Protein AF-A0AAU4JD90-F1 (afdb_monomer_lite)

pLDDT: mean 70.23, std 17.67, range [30.55, 96.06]

Sequence (210 aa):
MAIRRRVDVSGLPTPDPDKGVPVPEIAKKLTIKEGKNAGKSPSVASLYRAYAEAEQAAAVDDDLPLRPKPVRIRRPGDPLTPRRSSCATASRPSRTRTPEAPVDDLQAVRAQEREKVFSELIATAERLDMLRRLEGGGVDAHATAAMHALSFAATILWPTIPSAPPPGFRHDSERLLQLAAHWREAALELGECAPARPALRIVTDTTPPS

Radius of gyration: 31.53 Å; chains: 1; bounding box: 94×43×78 Å

Structure (mmCIF, N/CA/C/O backbone):
data_AF-A0AAU4JD90-F1
#
_entry.id   AF-A0AAU4JD90-F1
#
loop_
_atom_site.group_PDB
_atom_site.id
_atom_site.type_symbol
_atom_site.label_atom_id
_atom_site.label_alt_id
_atom_site.label_comp_id
_atom_site.label_asym_id
_atom_site.label_entity_id
_atom_site.label_seq_id
_atom_site.pdbx_PDB_ins_code
_atom_site.Cartn_x
_atom_site.Cartn_y
_atom_site.Cartn_z
_atom_site.occupancy
_atom_site.B_iso_or_equiv
_atom_site.auth_seq_id
_atom_site.auth_comp_id
_atom_site.auth_asym_id
_atom_site.auth_atom_id
_atom_site.pdbx_PDB_model_num
ATOM 1 N N . MET A 1 1 ? 38.196 6.609 34.778 1.00 32.50 1 MET A N 1
ATOM 2 C CA . MET A 1 1 ? 37.033 7.065 35.573 1.00 32.50 1 MET A CA 1
ATOM 3 C C . MET A 1 1 ? 36.016 7.708 34.640 1.00 32.50 1 MET A C 1
ATOM 5 O O . MET A 1 1 ? 36.289 8.777 34.114 1.00 32.50 1 MET A O 1
ATOM 9 N N . ALA A 1 2 ? 34.893 7.041 34.365 1.00 35.44 2 ALA A N 1
ATOM 10 C CA . ALA A 1 2 ? 33.825 7.583 33.522 1.00 35.44 2 ALA A CA 1
ATOM 11 C C . ALA A 1 2 ? 32.782 8.279 34.412 1.00 35.44 2 ALA A C 1
ATOM 13 O O . ALA A 1 2 ? 32.079 7.620 35.173 1.00 35.44 2 ALA A O 1
ATOM 14 N N . ILE A 1 3 ? 32.712 9.611 34.348 1.00 35.50 3 ILE A N 1
ATOM 15 C CA . ILE A 1 3 ? 31.758 10.418 35.121 1.00 35.50 3 ILE A CA 1
ATOM 16 C C . ILE A 1 3 ? 30.407 10.363 34.398 1.00 35.50 3 ILE A C 1
ATOM 18 O O . ILE A 1 3 ? 30.167 11.120 33.455 1.00 35.50 3 ILE A O 1
ATOM 22 N N . ARG A 1 4 ? 29.532 9.437 34.808 1.00 41.16 4 ARG A N 1
ATOM 23 C CA . ARG A 1 4 ? 28.129 9.415 34.369 1.00 41.16 4 ARG A CA 1
ATOM 24 C C . ARG A 1 4 ? 27.411 10.613 34.994 1.00 41.16 4 ARG A C 1
ATOM 26 O O . ARG A 1 4 ? 27.262 10.683 36.208 1.00 41.16 4 ARG A O 1
ATOM 33 N N . ARG A 1 5 ? 26.990 11.571 34.165 1.00 48.75 5 ARG A N 1
ATOM 34 C CA . ARG A 1 5 ? 26.173 12.715 34.595 1.00 48.75 5 ARG A CA 1
ATOM 35 C C . ARG A 1 5 ? 24.747 12.223 34.829 1.00 48.75 5 ARG A C 1
ATOM 37 O O . ARG A 1 5 ? 24.082 11.831 33.877 1.00 48.75 5 ARG A O 1
ATOM 44 N N . ARG A 1 6 ? 24.291 12.222 36.080 1.00 45.53 6 ARG A N 1
ATOM 45 C CA . ARG A 1 6 ? 22.917 11.853 36.440 1.00 45.53 6 ARG A CA 1
ATOM 46 C C . ARG A 1 6 ? 22.054 13.117 36.404 1.00 45.53 6 ARG A C 1
ATOM 48 O O . ARG A 1 6 ? 22.245 14.013 37.221 1.00 45.53 6 ARG A O 1
ATOM 55 N N . VAL A 1 7 ? 21.162 13.221 35.421 1.00 52.38 7 VAL A N 1
ATOM 56 C CA . VAL A 1 7 ? 20.102 14.241 35.404 1.00 52.38 7 VAL A CA 1
ATOM 57 C C . VAL A 1 7 ? 18.910 13.645 36.142 1.00 52.38 7 VAL A C 1
ATOM 59 O O . VAL A 1 7 ? 18.481 12.540 35.830 1.00 52.38 7 VAL A O 1
ATOM 62 N N . ASP A 1 8 ? 18.433 14.350 37.159 1.00 46.69 8 ASP A N 1
ATOM 63 C CA . ASP A 1 8 ? 17.296 13.936 37.972 1.00 46.69 8 ASP A CA 1
ATOM 64 C C . ASP A 1 8 ? 15.997 14.435 37.319 1.00 46.69 8 ASP A C 1
ATOM 66 O O . ASP A 1 8 ? 15.851 15.635 37.083 1.00 46.69 8 ASP A O 1
ATOM 70 N N . VAL A 1 9 ? 15.096 13.511 36.980 1.00 54.34 9 VAL A N 1
ATOM 71 C CA . VAL A 1 9 ? 13.825 13.757 36.259 1.00 54.34 9 VAL A CA 1
ATOM 72 C C . VAL A 1 9 ? 12.619 13.607 37.212 1.00 54.34 9 VAL A C 1
ATOM 74 O O . VAL A 1 9 ? 11.460 13.648 36.803 1.00 54.34 9 VAL A O 1
ATOM 77 N N . SER A 1 10 ? 12.880 13.456 38.514 1.00 42.81 10 SER A N 1
ATOM 78 C CA . SER A 1 10 ? 11.888 13.174 39.557 1.00 42.81 10 SER A CA 1
ATOM 79 C C . SER A 1 10 ? 11.063 14.422 39.906 1.00 42.81 10 SER A C 1
ATOM 81 O O . SER A 1 10 ? 11.350 15.116 40.879 1.00 42.81 10 SER A O 1
ATOM 83 N N . GLY A 1 11 ? 10.060 14.752 39.091 1.00 47.69 11 GLY A N 1
ATOM 84 C CA . GLY A 1 11 ? 9.127 15.846 39.394 1.00 47.69 11 GLY A CA 1
ATOM 85 C C . GLY A 1 11 ? 8.338 16.423 38.220 1.00 47.69 11 GLY A C 1
ATOM 86 O O . GLY A 1 11 ? 7.773 17.507 38.361 1.00 47.69 11 GLY A O 1
ATOM 87 N N . LEU A 1 12 ? 8.305 15.762 37.057 1.00 46.44 12 LEU A N 1
ATOM 88 C CA . LEU A 1 12 ? 7.484 16.236 35.943 1.00 46.44 12 LEU A CA 1
ATOM 89 C C . LEU A 1 12 ? 5.992 15.929 36.176 1.00 46.44 12 LEU A C 1
ATOM 91 O O . LEU A 1 12 ? 5.662 14.790 36.508 1.00 46.44 12 LEU A O 1
ATOM 95 N N . PRO A 1 13 ? 5.082 16.899 35.957 1.00 45.09 13 PRO A N 1
ATOM 96 C CA . PRO A 1 13 ? 3.663 16.599 35.814 1.00 45.09 13 PRO A CA 1
ATOM 97 C C . PRO A 1 13 ? 3.471 15.653 34.623 1.00 45.09 13 PRO A C 1
ATOM 99 O O . PRO A 1 13 ? 4.099 15.836 33.577 1.00 45.09 13 PRO A O 1
ATOM 102 N N . THR A 1 14 ? 2.631 14.631 34.793 1.00 46.56 14 THR A N 1
ATOM 103 C CA . THR A 1 14 ? 2.275 13.679 33.734 1.00 46.56 14 THR A CA 1
ATOM 104 C C . THR A 1 14 ? 1.732 14.440 32.519 1.00 46.56 14 THR A C 1
ATOM 106 O O . THR A 1 14 ? 0.768 15.192 32.678 1.00 46.56 14 THR A O 1
ATOM 109 N N . PRO A 1 15 ? 2.348 14.308 31.331 1.00 49.59 15 PRO A N 1
ATOM 110 C CA . PRO A 1 15 ? 1.922 15.043 30.149 1.00 49.59 15 PRO A CA 1
ATOM 111 C C . PRO A 1 15 ? 0.631 14.453 29.568 1.00 49.59 15 PRO A C 1
ATOM 113 O O . PRO A 1 15 ? 0.521 13.239 29.404 1.00 49.5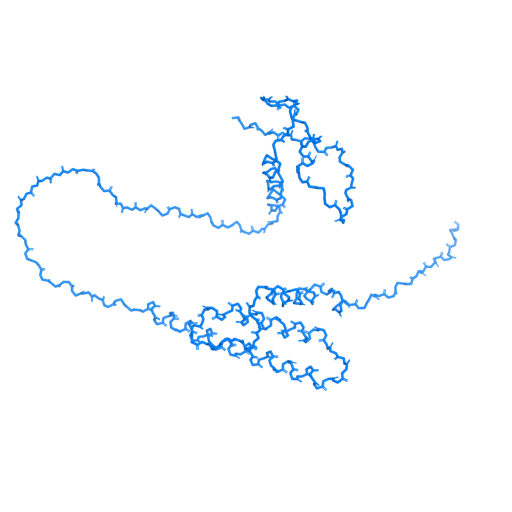9 15 PRO A O 1
ATOM 116 N N . ASP A 1 16 ? -0.312 15.329 29.216 1.00 49.03 16 ASP A N 1
ATOM 117 C CA . ASP A 1 16 ? -1.390 15.007 28.279 1.00 49.03 16 ASP A CA 1
ATOM 118 C C . ASP A 1 16 ? -0.761 14.593 26.933 1.00 49.03 16 ASP A C 1
ATOM 120 O O . ASP A 1 16 ? 0.053 15.355 26.392 1.00 49.03 16 ASP A O 1
ATOM 124 N N . PRO A 1 17 ? -1.119 13.431 26.360 1.00 55.12 17 PRO A N 1
ATOM 125 C CA . PRO A 1 17 ? -0.519 12.926 25.121 1.00 55.12 17 PRO A CA 1
ATOM 126 C C . PRO A 1 17 ? -0.759 13.839 23.904 1.00 55.12 17 PRO A C 1
ATOM 128 O O . PRO A 1 17 ? 0.007 13.784 22.945 1.00 55.12 17 PRO A O 1
ATOM 131 N N . ASP A 1 18 ? -1.750 14.734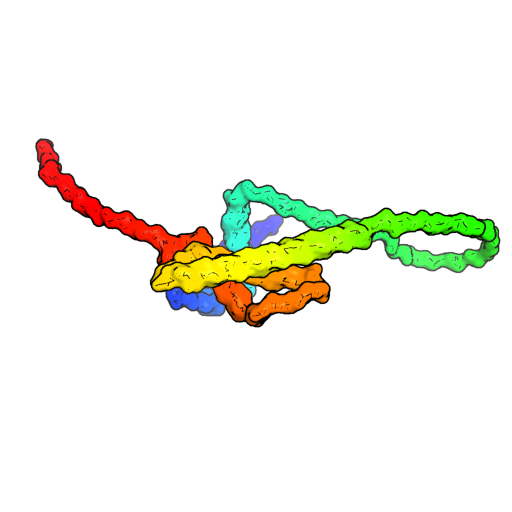 23.970 1.00 50.38 18 ASP A N 1
ATOM 132 C CA . ASP A 1 18 ? -2.130 15.634 22.872 1.00 50.38 18 ASP A CA 1
ATOM 133 C C . ASP A 1 18 ? -1.393 16.986 22.875 1.00 50.38 18 ASP A C 1
ATOM 135 O O . ASP A 1 18 ? -1.558 17.796 21.960 1.00 50.38 18 ASP A O 1
ATOM 139 N N . LYS A 1 19 ? -0.560 17.270 23.886 1.00 51.03 19 LYS A N 1
ATOM 140 C CA . LYS A 1 19 ? 0.184 18.538 23.994 1.00 51.03 19 LYS A CA 1
ATOM 141 C C . LYS A 1 19 ? 1.639 18.278 24.364 1.00 51.03 19 LYS A C 1
ATOM 143 O O . LYS A 1 19 ? 2.063 18.505 25.495 1.00 51.03 19 LYS A O 1
ATOM 148 N N . GLY A 1 20 ? 2.421 17.805 23.396 1.00 55.78 20 GLY A N 1
ATOM 149 C CA . GLY A 1 20 ? 3.865 17.646 23.565 1.00 55.78 20 GLY A CA 1
ATOM 150 C C . GLY A 1 20 ? 4.524 18.960 24.006 1.00 55.78 20 GLY A C 1
ATOM 151 O O . GLY A 1 20 ? 4.418 19.977 23.322 1.00 55.78 20 GLY A O 1
ATOM 152 N N . VAL A 1 21 ? 5.210 18.950 25.152 1.00 67.00 21 VAL A N 1
ATOM 153 C CA . VAL A 1 21 ? 5.986 20.108 25.621 1.00 67.00 21 VAL A CA 1
ATOM 154 C C . VAL A 1 21 ? 7.257 20.209 24.773 1.00 67.00 21 VAL A C 1
ATOM 156 O O . VAL A 1 21 ? 8.020 19.239 24.710 1.00 67.00 21 VAL A O 1
ATOM 159 N N . PRO A 1 22 ? 7.538 21.356 24.130 1.00 74.38 22 PRO A N 1
ATOM 160 C CA . PRO A 1 22 ? 8.725 21.490 23.302 1.00 74.38 22 PRO A CA 1
ATOM 161 C C . PRO A 1 22 ? 9.989 21.365 24.167 1.00 74.38 22 PRO A C 1
ATOM 163 O O . PRO A 1 22 ? 10.136 22.015 25.203 1.00 74.38 22 PRO A O 1
ATOM 166 N N . VAL A 1 23 ? 10.944 20.545 23.717 1.00 71.12 23 VAL A N 1
ATOM 167 C CA . VAL A 1 23 ? 12.210 20.236 24.419 1.00 71.12 23 VAL A CA 1
ATOM 168 C C . VAL A 1 23 ? 12.957 21.474 24.965 1.00 71.12 23 VAL A C 1
ATOM 170 O O . VAL A 1 23 ? 13.498 21.397 26.072 1.00 71.12 23 VAL A O 1
ATOM 173 N N . PRO A 1 24 ? 12.983 22.642 24.284 1.00 74.12 24 PRO A N 1
ATOM 174 C CA . PRO A 1 24 ? 13.580 23.860 24.838 1.00 74.12 24 PRO A CA 1
ATOM 175 C C . PRO A 1 24 ? 12.950 24.348 26.151 1.00 74.12 24 PRO A C 1
ATOM 177 O O . PRO A 1 24 ? 13.644 24.942 26.975 1.00 74.12 24 PRO A O 1
ATOM 180 N N . GLU A 1 25 ? 11.657 24.110 26.372 1.00 75.88 25 GLU A N 1
ATOM 181 C CA . GLU A 1 25 ? 10.980 24.467 27.623 1.00 75.88 25 GLU A CA 1
ATOM 182 C C . GLU A 1 25 ? 11.337 23.508 28.756 1.00 75.88 25 GLU A C 1
ATOM 184 O O . GLU A 1 25 ? 11.512 23.941 29.895 1.00 75.88 25 GLU A O 1
ATOM 189 N N . ILE A 1 26 ? 11.535 22.227 28.434 1.00 78.06 26 ILE A N 1
ATOM 190 C CA . ILE A 1 26 ? 12.035 21.220 29.377 1.00 78.06 26 ILE A CA 1
ATOM 191 C C . ILE A 1 26 ? 13.452 21.603 29.829 1.00 78.06 26 ILE A C 1
ATOM 193 O O . ILE A 1 26 ? 13.745 21.597 31.022 1.00 78.06 26 ILE A O 1
ATOM 197 N N . ALA A 1 27 ? 14.307 22.049 28.902 1.00 75.88 27 ALA A N 1
ATOM 198 C CA . ALA A 1 27 ? 15.666 22.506 29.209 1.00 75.88 27 ALA A CA 1
ATOM 199 C C . ALA A 1 27 ? 15.714 23.644 30.227 1.00 75.88 27 ALA A C 1
ATOM 201 O O . ALA A 1 27 ? 16.550 23.624 31.127 1.00 75.88 27 ALA A O 1
ATOM 202 N N . LYS A 1 28 ? 14.802 24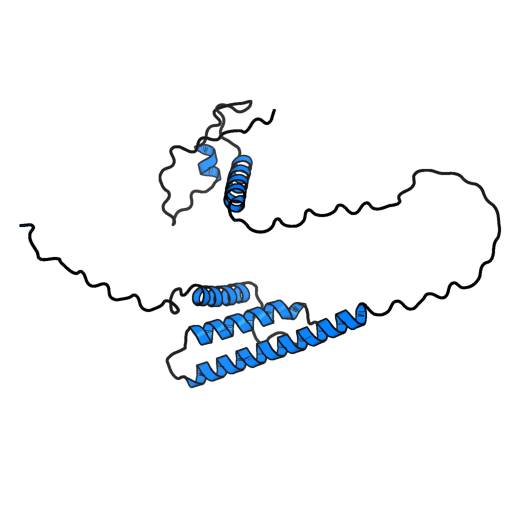.613 30.116 1.00 78.62 28 LYS A N 1
ATOM 203 C CA . LYS A 1 28 ? 14.739 25.759 31.033 1.00 78.62 28 LYS A CA 1
ATOM 204 C C . LYS A 1 28 ? 14.322 25.366 32.449 1.00 78.62 28 LYS A C 1
ATOM 206 O O . LYS A 1 28 ? 14.731 26.026 33.397 1.00 78.62 28 LYS A O 1
ATOM 211 N N . LYS A 1 29 ? 13.514 24.312 32.592 1.00 78.81 29 LYS A N 1
ATOM 212 C CA . LYS A 1 29 ? 13.002 23.834 33.887 1.00 78.81 29 LYS A CA 1
ATOM 213 C C . LYS A 1 29 ? 13.968 22.892 34.607 1.00 78.81 29 LYS A C 1
ATOM 215 O O . LYS A 1 29 ? 13.785 22.626 35.790 1.00 78.81 29 LYS A O 1
ATOM 220 N N . LEU A 1 30 ? 14.986 22.390 33.910 1.00 79.06 30 LEU A N 1
ATOM 221 C CA . LEU A 1 30 ? 15.999 21.507 34.475 1.00 79.06 30 LEU A CA 1
ATOM 222 C C . LEU A 1 30 ? 17.220 22.306 34.942 1.00 79.06 30 LEU A C 1
ATOM 224 O O . LEU A 1 30 ? 17.637 23.266 34.298 1.00 79.06 30 LEU A O 1
ATOM 228 N N . THR A 1 31 ? 17.839 21.848 36.029 1.00 83.62 31 THR A N 1
ATOM 229 C CA . THR A 1 31 ? 19.072 22.425 36.577 1.00 83.62 31 THR A CA 1
ATOM 230 C C . THR A 1 31 ? 20.089 21.316 36.787 1.00 83.62 31 THR A C 1
ATOM 232 O O . THR A 1 31 ? 19.793 20.285 37.392 1.00 83.62 31 THR A O 1
ATOM 235 N N . ILE A 1 32 ? 21.308 21.513 36.287 1.00 79.75 32 ILE A N 1
ATOM 236 C CA . ILE A 1 32 ? 22.406 20.568 36.496 1.00 79.75 32 ILE A CA 1
ATOM 237 C C . ILE A 1 32 ? 22.831 20.650 37.967 1.00 79.75 32 ILE A C 1
ATOM 239 O O . ILE A 1 32 ? 23.257 21.707 38.424 1.00 79.75 32 ILE A O 1
ATOM 243 N N . LYS A 1 33 ? 22.733 19.546 38.712 1.00 75.25 33 LYS A N 1
ATOM 244 C CA . LYS A 1 33 ? 23.077 19.514 40.145 1.00 75.25 33 LYS A CA 1
ATOM 245 C C . LYS A 1 33 ? 24.590 19.505 40.405 1.00 75.25 33 LYS A C 1
ATOM 247 O O . LYS A 1 33 ? 25.038 20.083 41.386 1.00 75.25 33 LYS A O 1
ATOM 252 N N . GLU A 1 34 ? 25.384 18.897 39.520 1.00 67.25 34 GLU A N 1
ATOM 253 C CA . GLU A 1 34 ? 26.801 18.601 39.783 1.00 67.25 34 GLU A CA 1
ATOM 254 C C . GLU A 1 34 ? 27.727 18.876 38.580 1.00 67.25 34 GLU A C 1
ATOM 256 O O . GLU A 1 34 ? 27.332 18.797 37.413 1.00 67.25 34 GLU A O 1
ATOM 261 N N . GLY A 1 35 ? 29.003 19.167 38.864 1.00 76.56 35 GLY A N 1
ATOM 262 C CA . GLY A 1 35 ? 30.068 19.360 37.871 1.00 76.56 35 GLY A CA 1
ATOM 263 C C . GLY A 1 35 ? 30.298 20.816 37.438 1.00 76.56 35 GLY A C 1
ATOM 264 O O . GLY A 1 35 ? 29.760 21.754 38.015 1.00 76.56 35 GLY A O 1
ATOM 265 N N . LYS A 1 36 ? 31.107 21.018 36.384 1.00 73.56 36 LYS A N 1
ATOM 266 C CA . LYS A 1 36 ? 31.547 22.351 35.897 1.00 73.56 36 LYS A CA 1
ATOM 267 C C . LYS A 1 36 ? 30.394 23.313 35.543 1.00 73.56 36 LYS A C 1
ATOM 269 O O . LYS A 1 36 ? 30.602 24.520 35.485 1.00 73.56 36 LYS A O 1
ATOM 274 N N . ASN A 1 37 ? 29.196 22.779 35.305 1.00 71.06 37 ASN A N 1
ATOM 275 C CA . ASN A 1 37 ? 27.992 23.540 34.962 1.00 71.06 37 ASN A CA 1
ATOM 276 C C . ASN A 1 37 ? 26.892 23.427 36.032 1.00 71.06 37 ASN A C 1
ATOM 278 O O . ASN A 1 37 ? 25.725 23.634 35.709 1.00 71.06 37 ASN A O 1
ATOM 282 N N . ALA A 1 38 ? 27.245 23.084 37.276 1.00 77.69 38 ALA A N 1
ATOM 283 C CA . ALA A 1 38 ? 26.291 23.028 38.378 1.00 77.69 38 ALA A CA 1
ATOM 284 C C . ALA A 1 38 ? 25.544 24.366 38.541 1.00 77.69 38 ALA A C 1
ATOM 286 O O . ALA A 1 38 ? 26.126 25.440 38.376 1.00 77.69 38 ALA A O 1
ATOM 287 N N . GLY A 1 39 ? 24.242 24.291 38.812 1.00 76.75 39 GLY A N 1
ATOM 288 C CA . GLY A 1 39 ? 23.348 25.442 38.944 1.00 76.75 39 GLY A CA 1
ATOM 289 C C . GLY A 1 39 ? 22.875 26.060 37.623 1.00 76.75 39 GLY A C 1
ATOM 290 O O . GLY A 1 39 ? 22.073 26.988 37.655 1.00 76.75 39 GLY A O 1
ATOM 291 N N . LYS A 1 40 ? 23.328 25.568 36.459 1.00 80.56 40 LYS A N 1
ATOM 292 C CA . LYS A 1 40 ? 22.892 26.062 35.140 1.00 80.56 40 LYS A CA 1
ATOM 293 C C . LYS A 1 40 ? 21.890 25.115 34.489 1.00 80.56 40 LYS A C 1
ATOM 295 O O . LYS A 1 40 ? 21.951 23.898 34.689 1.00 80.56 40 LYS A O 1
ATOM 300 N N . SER A 1 41 ? 21.016 25.669 33.652 1.00 80.00 41 SER A N 1
ATOM 301 C CA . SER A 1 41 ? 20.146 24.872 32.792 1.00 80.00 41 SER A CA 1
ATOM 302 C C . SER A 1 41 ? 20.969 24.075 31.772 1.00 80.00 41 SER A C 1
ATOM 304 O O . SER A 1 41 ? 21.925 24.614 31.198 1.00 80.00 41 SER A O 1
ATOM 306 N N . PRO A 1 42 ? 20.644 22.791 31.536 1.00 81.81 42 PRO A N 1
ATOM 307 C CA . PRO A 1 42 ? 21.305 22.001 30.512 1.00 81.81 42 PRO A CA 1
ATOM 308 C C . PRO A 1 42 ? 21.032 22.578 29.124 1.00 81.81 42 PRO A C 1
ATOM 310 O O . PRO A 1 42 ? 19.973 23.140 28.849 1.00 81.81 42 PRO A O 1
ATOM 313 N N . SER A 1 43 ? 21.997 22.418 28.218 1.00 80.81 43 SER A N 1
ATOM 314 C CA . SER A 1 43 ? 21.773 22.779 26.823 1.00 80.81 43 SER A CA 1
ATOM 315 C C . SER A 1 43 ? 20.772 21.819 26.180 1.00 80.81 43 SER A C 1
ATOM 317 O O . SER A 1 43 ? 20.747 20.624 26.483 1.00 80.81 43 SER A O 1
ATOM 319 N N . VAL A 1 44 ? 19.996 22.332 25.226 1.00 78.56 44 VAL A N 1
ATOM 320 C CA . VAL A 1 44 ? 19.018 21.550 24.454 1.00 78.56 44 VAL A CA 1
ATOM 321 C C . VAL A 1 44 ? 19.676 20.339 23.774 1.00 78.56 44 VAL A C 1
ATOM 323 O O . VAL A 1 44 ? 19.139 19.237 23.817 1.00 78.56 44 VAL A O 1
ATOM 326 N N . ALA A 1 45 ? 20.890 20.497 23.236 1.00 75.81 45 ALA A N 1
ATOM 327 C CA . ALA A 1 45 ? 21.650 19.398 22.632 1.00 75.81 45 ALA A CA 1
ATOM 328 C C . ALA A 1 45 ? 22.015 18.287 23.636 1.00 75.81 45 ALA A C 1
ATOM 330 O O . ALA A 1 45 ? 22.023 17.109 23.282 1.00 75.81 45 ALA A O 1
ATOM 331 N N . SER A 1 46 ? 22.300 18.642 24.896 1.00 76.00 46 SER A N 1
ATOM 332 C CA . SER A 1 46 ? 22.578 17.654 25.943 1.00 76.00 46 SER A CA 1
ATOM 333 C C . SER A 1 46 ? 21.333 16.850 26.309 1.00 76.00 46 SER A C 1
ATOM 335 O O . SER A 1 46 ? 21.469 15.678 26.650 1.00 76.00 46 SER A O 1
ATOM 337 N N . LEU A 1 47 ? 20.145 17.457 26.234 1.00 80.19 47 LEU A N 1
ATOM 338 C CA . LEU A 1 47 ? 18.887 16.749 26.452 1.00 80.19 47 LEU A CA 1
ATOM 339 C C . LEU A 1 47 ? 18.562 15.810 25.301 1.00 80.19 47 LEU A C 1
ATOM 341 O O . LEU A 1 47 ? 18.279 14.651 25.563 1.00 80.19 47 LEU A O 1
ATOM 345 N N . TYR A 1 48 ? 18.677 16.259 24.046 1.00 81.38 48 TYR A N 1
ATOM 346 C CA . TYR A 1 48 ? 18.479 15.370 22.894 1.00 81.38 48 TYR A CA 1
ATOM 347 C C . TYR A 1 48 ? 19.398 14.153 22.949 1.00 81.38 48 TYR A C 1
ATOM 349 O O . TYR A 1 48 ? 18.958 13.035 22.704 1.00 81.38 48 TYR A O 1
ATOM 357 N N . ARG A 1 49 ? 20.661 14.354 23.336 1.00 78.75 49 ARG A N 1
ATOM 358 C CA . ARG A 1 49 ? 21.599 13.249 23.521 1.00 78.75 49 ARG A CA 1
ATOM 359 C C . ARG A 1 49 ? 21.173 12.303 24.647 1.00 78.75 49 ARG A C 1
ATOM 361 O O . ARG A 1 49 ? 21.250 11.100 24.459 1.00 78.75 49 ARG A O 1
ATOM 368 N N . ALA A 1 50 ? 20.713 12.825 25.784 1.00 76.50 50 ALA A N 1
ATOM 369 C CA . ALA A 1 50 ? 20.257 12.000 26.903 1.00 76.50 50 ALA A CA 1
ATOM 370 C C . ALA A 1 50 ? 18.965 11.227 26.582 1.00 76.50 50 ALA A C 1
ATOM 372 O O . ALA A 1 50 ? 18.863 10.061 26.947 1.00 76.50 50 ALA A O 1
ATOM 373 N N . TYR A 1 51 ? 18.015 11.842 25.867 1.00 75.19 51 TYR A N 1
ATOM 374 C CA . TYR A 1 51 ? 16.808 11.164 25.387 1.00 75.19 51 TYR A CA 1
ATOM 375 C C . TYR A 1 51 ? 17.153 10.053 24.392 1.00 75.19 51 TYR A C 1
ATOM 377 O O . TYR A 1 51 ? 16.685 8.933 24.557 1.00 75.19 51 TYR A O 1
ATOM 385 N N . ALA A 1 52 ? 18.039 10.328 23.430 1.00 75.56 52 ALA A N 1
ATOM 386 C CA . ALA A 1 52 ? 18.493 9.324 22.472 1.00 75.56 52 ALA A CA 1
ATOM 387 C C . ALA A 1 52 ? 19.286 8.185 23.139 1.00 75.56 52 ALA A C 1
ATOM 389 O O . ALA A 1 52 ? 19.120 7.028 22.772 1.00 75.56 52 ALA A O 1
ATOM 390 N N . GLU A 1 53 ? 20.139 8.484 24.126 1.00 70.25 53 GLU A N 1
ATOM 391 C CA . GLU A 1 53 ? 20.866 7.464 24.895 1.00 70.25 53 GLU A CA 1
ATOM 392 C C . GLU A 1 53 ? 19.917 6.626 25.773 1.00 70.25 53 GLU A C 1
ATOM 394 O O . GLU A 1 53 ? 20.147 5.431 25.927 1.00 70.25 53 GLU A O 1
ATOM 399 N N . ALA A 1 54 ? 18.839 7.209 26.312 1.00 69.56 54 ALA A N 1
ATOM 400 C CA . ALA A 1 54 ? 17.819 6.483 27.073 1.00 69.56 54 ALA A CA 1
ATOM 401 C C . ALA A 1 54 ? 16.948 5.584 26.178 1.00 69.56 54 ALA A C 1
ATOM 403 O O . ALA A 1 54 ? 16.682 4.444 26.546 1.00 69.56 54 ALA A O 1
ATOM 404 N N . GLU A 1 55 ? 16.562 6.059 24.992 1.00 64.06 55 GLU A N 1
ATOM 405 C CA . GLU A 1 55 ? 15.844 5.263 23.988 1.00 64.06 55 GLU A CA 1
ATOM 406 C C . GLU A 1 55 ? 16.718 4.111 23.468 1.00 64.06 55 GLU A C 1
ATOM 408 O O . GLU A 1 55 ? 16.273 2.969 23.389 1.00 64.06 55 GLU A O 1
ATOM 413 N N . GLN A 1 56 ? 18.004 4.375 23.211 1.00 58.50 56 GLN A N 1
ATOM 414 C CA . GLN A 1 56 ? 18.969 3.337 22.842 1.00 58.50 56 GLN A CA 1
ATOM 415 C C . GLN A 1 56 ? 19.220 2.342 23.976 1.00 58.50 56 GLN A C 1
ATOM 417 O O . GLN A 1 56 ? 19.393 1.163 23.698 1.00 58.50 56 GLN A O 1
ATOM 422 N N . ALA A 1 57 ? 19.243 2.782 25.237 1.00 58.75 57 ALA A N 1
ATOM 423 C CA . ALA A 1 57 ? 19.378 1.879 26.377 1.00 58.75 57 ALA A CA 1
ATOM 424 C C . ALA A 1 57 ? 18.128 1.006 26.573 1.00 58.75 57 ALA A C 1
ATOM 426 O O . ALA A 1 57 ? 18.270 -0.165 26.902 1.00 58.75 57 ALA A O 1
ATOM 427 N N . ALA A 1 58 ? 16.930 1.543 26.319 1.00 57.47 58 ALA A N 1
ATOM 428 C CA . ALA A 1 58 ? 15.682 0.781 26.351 1.00 57.47 58 ALA A CA 1
ATOM 429 C C . ALA A 1 58 ? 15.581 -0.247 25.206 1.00 57.47 58 ALA A C 1
ATOM 431 O O . ALA A 1 58 ? 14.950 -1.282 25.372 1.00 57.47 58 ALA A O 1
ATOM 432 N N . ALA A 1 59 ? 16.242 0.001 24.071 1.00 55.62 59 ALA A N 1
ATOM 433 C CA . ALA A 1 59 ? 16.268 -0.906 22.921 1.00 55.62 59 ALA A CA 1
ATOM 434 C C . ALA A 1 59 ? 17.310 -2.045 23.017 1.00 55.62 59 ALA A C 1
ATOM 436 O O . ALA A 1 59 ? 17.416 -2.843 22.088 1.00 55.62 59 ALA A O 1
ATOM 437 N N . VAL A 1 60 ? 18.119 -2.109 24.084 1.00 54.53 60 VAL A N 1
ATOM 438 C CA . VAL A 1 60 ? 19.190 -3.119 24.257 1.00 54.53 60 VAL A CA 1
ATOM 439 C C . VAL A 1 60 ? 18.756 -4.306 25.136 1.00 54.53 60 VAL A C 1
ATOM 441 O O . VAL A 1 60 ? 19.484 -5.291 25.197 1.00 54.53 60 VAL A O 1
ATOM 444 N N . ASP A 1 61 ? 17.573 -4.255 25.760 1.00 50.31 61 ASP A N 1
ATOM 445 C CA . ASP A 1 61 ? 17.025 -5.355 26.582 1.00 50.31 61 ASP A CA 1
ATOM 446 C C . ASP A 1 61 ? 16.164 -6.371 25.799 1.00 50.31 61 ASP A C 1
ATOM 448 O O . ASP A 1 61 ? 15.691 -7.344 26.382 1.00 50.31 61 ASP A O 1
ATOM 452 N N . ASP A 1 62 ? 16.000 -6.207 24.481 1.00 46.50 62 ASP A N 1
ATOM 453 C CA . ASP A 1 62 ? 15.418 -7.241 23.615 1.00 46.50 62 ASP A CA 1
ATOM 454 C C . ASP A 1 62 ? 16.529 -8.045 22.923 1.00 46.50 62 ASP A C 1
ATOM 456 O O . ASP A 1 62 ? 17.349 -7.508 22.173 1.00 46.50 62 ASP A O 1
ATOM 460 N N . ASP A 1 63 ? 16.529 -9.350 23.193 1.00 50.47 63 ASP A N 1
ATOM 461 C CA . ASP A 1 63 ? 17.482 -10.394 22.797 1.00 50.47 63 ASP A CA 1
ATOM 462 C C . ASP A 1 63 ? 17.497 -10.651 21.268 1.00 50.47 63 ASP A C 1
ATOM 464 O O . ASP A 1 63 ? 17.176 -11.730 20.767 1.00 50.47 63 ASP A O 1
ATOM 468 N N . LEU A 1 64 ? 17.846 -9.623 20.489 1.00 57.28 64 LEU A N 1
ATOM 469 C CA . LEU A 1 64 ? 17.983 -9.666 19.033 1.00 57.28 64 LEU A CA 1
ATOM 470 C C . LEU A 1 64 ? 19.467 -9.617 18.631 1.00 57.28 64 LEU A C 1
ATOM 472 O O . LEU A 1 64 ? 20.245 -8.831 19.181 1.00 57.28 64 LEU A O 1
ATOM 476 N N . PRO A 1 65 ? 19.902 -10.428 17.646 1.00 50.56 65 PRO A N 1
ATOM 477 C CA . PRO A 1 65 ? 21.314 -10.602 17.346 1.00 50.56 65 PRO A CA 1
ATOM 478 C C . PRO A 1 65 ? 21.957 -9.288 16.895 1.00 50.56 65 PRO A C 1
ATOM 480 O O . PRO A 1 65 ? 21.557 -8.655 15.914 1.00 50.56 65 PRO A O 1
ATOM 483 N N . LEU A 1 66 ? 23.001 -8.916 17.636 1.00 53.50 66 LEU A N 1
ATOM 484 C CA . LEU A 1 66 ? 23.881 -7.777 17.412 1.00 53.50 66 LEU A CA 1
ATOM 485 C C . LEU A 1 66 ? 24.244 -7.637 15.928 1.00 53.50 66 LEU A C 1
ATOM 487 O O . LEU A 1 66 ? 24.838 -8.537 15.329 1.00 53.50 66 LEU A O 1
ATOM 491 N N . ARG A 1 67 ? 23.954 -6.461 15.352 1.00 55.66 67 ARG A N 1
ATOM 492 C CA . ARG A 1 67 ? 24.468 -6.068 14.033 1.00 55.66 67 ARG A CA 1
ATOM 493 C C . ARG A 1 67 ? 25.979 -6.347 13.978 1.00 55.66 67 ARG A C 1
ATOM 495 O O . ARG A 1 67 ? 26.699 -5.896 14.876 1.00 55.66 67 ARG A O 1
ATOM 502 N N . PRO A 1 68 ? 26.492 -7.028 12.939 1.00 52.16 68 PRO A N 1
ATOM 503 C CA . PRO A 1 68 ? 27.924 -7.231 12.805 1.00 52.16 68 PRO A CA 1
ATOM 504 C C . PRO A 1 68 ? 28.642 -5.876 12.795 1.00 52.16 68 PRO A C 1
ATOM 506 O O . PRO A 1 68 ? 28.285 -4.971 12.035 1.00 52.16 68 PRO A O 1
ATOM 509 N N . LYS A 1 69 ? 29.660 -5.732 13.653 1.00 52.56 69 LYS A N 1
ATOM 510 C CA . LYS A 1 69 ? 30.558 -4.568 13.662 1.00 52.56 69 LYS A CA 1
ATOM 511 C C . LYS A 1 69 ? 31.090 -4.335 12.242 1.00 52.56 69 LYS A C 1
ATOM 513 O O . LYS A 1 69 ? 31.587 -5.288 11.640 1.00 52.56 69 LYS A O 1
ATOM 518 N N . PRO A 1 70 ? 31.080 -3.094 11.722 1.00 46.59 70 PRO A N 1
ATOM 519 C CA . PRO A 1 70 ? 31.716 -2.808 10.448 1.00 46.59 70 PRO A CA 1
ATOM 520 C C . PRO A 1 70 ? 33.206 -3.152 10.543 1.00 46.59 70 PRO A C 1
ATOM 522 O O . PRO A 1 70 ? 33.960 -2.537 11.304 1.00 46.59 70 PRO A O 1
ATOM 525 N N . VAL A 1 71 ? 33.631 -4.152 9.774 1.00 49.97 71 VAL A N 1
ATOM 526 C CA . VAL A 1 71 ? 35.043 -4.451 9.546 1.00 49.97 71 VAL A CA 1
ATOM 527 C C . VAL A 1 71 ? 35.657 -3.243 8.840 1.00 49.97 71 VAL A C 1
ATOM 529 O O . VAL A 1 71 ? 35.313 -2.912 7.707 1.00 49.97 71 VAL A O 1
ATOM 532 N N . ARG A 1 72 ? 36.576 -2.552 9.524 1.00 51.56 72 ARG A N 1
ATOM 533 C CA . ARG A 1 72 ? 37.476 -1.588 8.883 1.00 51.56 72 ARG A CA 1
ATOM 534 C C . ARG A 1 72 ? 38.388 -2.368 7.940 1.00 51.56 72 ARG A C 1
ATOM 536 O O . ARG A 1 72 ? 39.356 -2.985 8.379 1.00 51.56 72 ARG A O 1
ATOM 543 N N . ILE A 1 73 ? 38.082 -2.324 6.648 1.00 53.12 73 ILE A N 1
ATOM 544 C CA . ILE A 1 73 ? 38.979 -2.791 5.593 1.00 53.12 73 ILE A CA 1
ATOM 545 C C . ILE A 1 73 ? 40.232 -1.907 5.645 1.00 53.12 73 ILE A C 1
ATOM 547 O O . ILE A 1 73 ? 40.169 -0.703 5.386 1.00 53.12 73 ILE A O 1
ATOM 551 N N . ARG A 1 74 ? 41.379 -2.487 6.017 1.00 47.09 74 ARG A N 1
ATOM 552 C CA . ARG A 1 74 ? 42.682 -1.843 5.819 1.00 47.09 74 ARG A CA 1
ATOM 553 C C . ARG A 1 74 ? 42.895 -1.699 4.311 1.00 47.09 74 ARG A C 1
ATOM 555 O O . ARG A 1 74 ? 42.983 -2.711 3.627 1.00 47.09 74 ARG A O 1
ATOM 562 N N . ARG A 1 75 ? 42.994 -0.468 3.801 1.00 46.94 75 ARG A N 1
ATOM 563 C CA . ARG A 1 75 ? 43.591 -0.196 2.483 1.00 46.94 75 ARG A CA 1
ATOM 564 C C . ARG A 1 75 ? 45.097 -0.480 2.575 1.00 46.94 75 ARG A C 1
ATOM 566 O O . ARG A 1 75 ? 45.756 0.175 3.384 1.00 46.94 75 ARG A O 1
ATOM 573 N N . PRO A 1 76 ? 45.665 -1.418 1.802 1.00 43.19 76 PRO A N 1
ATOM 574 C CA . PRO A 1 76 ? 47.105 -1.511 1.630 1.00 43.19 76 PRO A CA 1
ATOM 575 C C . PRO A 1 76 ? 47.529 -0.555 0.511 1.00 43.19 76 PRO A C 1
ATOM 577 O O . PRO A 1 76 ? 47.062 -0.688 -0.616 1.00 43.19 76 PRO A O 1
ATOM 580 N N . GLY A 1 77 ? 48.442 0.364 0.824 1.00 41.09 77 GLY A N 1
ATOM 581 C CA . GLY A 1 77 ? 49.231 1.080 -0.178 1.00 41.09 77 GLY A CA 1
ATOM 582 C C . GLY A 1 77 ? 48.881 2.554 -0.344 1.00 41.09 77 GLY A C 1
ATOM 583 O O . GLY A 1 77 ? 48.106 2.908 -1.220 1.00 41.09 77 GLY A O 1
ATOM 584 N N . ASP A 1 78 ? 49.551 3.397 0.438 1.00 39.38 78 ASP A N 1
ATOM 585 C CA . ASP A 1 78 ? 50.071 4.667 -0.070 1.00 39.38 78 ASP A CA 1
ATOM 586 C C . ASP A 1 78 ? 51.533 4.781 0.399 1.00 39.38 78 ASP A C 1
ATOM 588 O O . ASP A 1 78 ? 51.781 4.743 1.610 1.00 39.38 78 ASP A O 1
ATOM 592 N N . PRO A 1 79 ? 52.523 4.831 -0.513 1.00 47.66 79 PRO A N 1
ATOM 593 C CA . PRO A 1 79 ? 53.925 4.951 -0.151 1.00 47.66 79 PRO A CA 1
ATOM 594 C C . PRO A 1 79 ? 54.367 6.421 -0.116 1.00 47.66 79 PRO A C 1
ATOM 596 O O . PRO A 1 79 ? 54.122 7.203 -1.029 1.00 47.66 79 PRO A O 1
ATOM 599 N N . LEU A 1 80 ? 55.115 6.769 0.924 1.00 37.03 80 LEU A N 1
ATOM 600 C CA . LEU A 1 80 ? 55.959 7.959 1.024 1.00 37.03 80 LEU A CA 1
ATOM 601 C C . LEU A 1 80 ? 57.376 7.387 1.253 1.00 37.03 80 LEU A C 1
ATOM 603 O O . LEU A 1 80 ? 57.551 6.618 2.188 1.00 37.03 80 LEU A O 1
ATOM 607 N N . THR A 1 81 ? 58.442 7.610 0.477 1.00 41.03 81 THR A N 1
ATOM 608 C CA . THR A 1 81 ? 58.890 8.749 -0.347 1.00 41.03 81 THR A CA 1
ATOM 609 C C . THR A 1 81 ? 60.062 8.290 -1.289 1.00 41.03 81 THR A C 1
ATOM 611 O O . THR A 1 81 ? 60.142 7.088 -1.551 1.00 41.03 81 THR A O 1
ATOM 614 N N . PRO A 1 82 ? 60.935 9.138 -1.903 1.00 48.19 82 PRO A N 1
ATOM 615 C CA . PRO A 1 82 ? 61.373 8.972 -3.292 1.00 48.19 82 PRO A CA 1
ATOM 616 C C . PRO A 1 82 ? 62.776 8.351 -3.446 1.00 48.19 82 PRO A C 1
ATOM 618 O O . PRO A 1 82 ? 63.698 8.638 -2.687 1.00 48.19 82 PRO A O 1
ATOM 621 N N . ARG A 1 83 ? 63.020 7.608 -4.530 1.00 35.12 83 ARG A N 1
ATOM 622 C CA . ARG A 1 83 ? 64.394 7.420 -5.021 1.00 35.12 83 ARG A CA 1
ATOM 623 C C . ARG A 1 83 ? 64.414 7.218 -6.529 1.00 35.12 83 ARG A C 1
ATOM 625 O O . ARG A 1 83 ? 63.980 6.196 -7.046 1.00 35.12 83 ARG A O 1
ATOM 632 N N . ARG A 1 84 ? 64.947 8.222 -7.229 1.00 40.31 84 ARG A N 1
ATOM 633 C CA . ARG A 1 84 ? 65.394 8.112 -8.619 1.00 40.31 84 ARG A CA 1
ATOM 634 C C . ARG A 1 84 ? 66.468 7.032 -8.704 1.00 40.31 84 ARG A C 1
ATOM 636 O O . ARG A 1 84 ? 67.483 7.127 -8.020 1.00 40.31 84 ARG A O 1
ATOM 643 N N . SER A 1 85 ? 66.275 6.059 -9.583 1.00 41.41 85 SER A N 1
ATOM 644 C CA . SER A 1 85 ? 67.348 5.324 -10.257 1.00 41.41 85 SER A CA 1
ATOM 645 C C . SER A 1 85 ? 66.774 4.747 -11.547 1.00 41.41 85 SER A C 1
ATOM 647 O O . SER A 1 85 ? 65.916 3.872 -11.540 1.00 41.41 85 SER A O 1
ATOM 649 N N . SER A 1 86 ? 67.212 5.346 -12.644 1.00 37.66 86 SER A N 1
ATOM 650 C CA . SER A 1 86 ? 67.016 4.916 -14.021 1.00 37.66 86 SER A CA 1
ATOM 651 C C . SER A 1 86 ? 67.834 3.652 -14.299 1.00 37.66 86 SER A C 1
ATOM 653 O O . SER A 1 86 ? 69.003 3.625 -13.928 1.00 37.66 86 SER A O 1
ATOM 655 N N . CYS A 1 87 ? 67.241 2.655 -14.964 1.00 30.55 87 CYS A N 1
ATOM 656 C CA . CYS A 1 87 ? 67.697 2.089 -16.248 1.00 30.55 87 CYS A CA 1
ATOM 657 C C . CYS A 1 87 ? 67.143 0.668 -16.490 1.00 30.55 87 CYS A C 1
ATOM 659 O O . CYS A 1 87 ? 67.473 -0.269 -15.776 1.00 30.55 87 CYS A O 1
ATOM 661 N N . ALA A 1 88 ? 66.394 0.567 -17.592 1.00 37.47 88 ALA A N 1
ATOM 662 C CA . ALA A 1 88 ? 66.476 -0.458 -18.637 1.00 37.47 88 ALA A CA 1
ATOM 663 C C . ALA A 1 88 ? 66.017 -1.918 -18.391 1.00 37.47 88 ALA A C 1
ATOM 665 O O . ALA A 1 88 ? 66.645 -2.712 -17.702 1.00 37.47 88 ALA A O 1
ATOM 666 N N . THR A 1 89 ? 64.999 -2.260 -19.193 1.00 39.53 89 THR A N 1
ATOM 667 C CA . THR A 1 89 ? 64.883 -3.475 -20.020 1.00 39.53 89 THR A CA 1
ATOM 668 C C . THR A 1 89 ? 64.520 -4.798 -19.347 1.00 39.53 89 THR A C 1
ATOM 670 O O . THR A 1 89 ? 65.375 -5.561 -18.917 1.00 39.53 89 THR A O 1
ATOM 673 N N . ALA A 1 90 ? 63.242 -5.162 -19.483 1.00 38.69 90 ALA A N 1
ATOM 674 C CA . ALA A 1 90 ? 62.864 -6.495 -19.949 1.00 38.69 90 ALA A CA 1
ATOM 675 C C . ALA A 1 90 ? 61.486 -6.440 -20.626 1.00 38.69 90 ALA A C 1
ATOM 677 O O . ALA A 1 90 ? 60.459 -6.249 -19.974 1.00 38.69 90 ALA A O 1
ATOM 678 N N . SER A 1 91 ? 61.472 -6.623 -21.948 1.00 45.06 91 SER A N 1
ATOM 679 C CA . SER A 1 91 ? 60.284 -7.039 -22.689 1.00 45.06 91 SER A CA 1
ATOM 680 C C . SER A 1 91 ? 59.704 -8.301 -22.060 1.00 45.06 91 SER A C 1
ATOM 682 O O . SER A 1 91 ? 60.404 -9.306 -21.928 1.00 45.06 91 SER A O 1
ATOM 684 N N . ARG A 1 92 ? 58.408 -8.294 -21.747 1.00 40.72 92 ARG A N 1
ATOM 685 C CA . ARG A 1 92 ? 57.648 -9.537 -21.624 1.00 40.72 92 ARG A CA 1
ATOM 686 C C . ARG A 1 92 ? 56.276 -9.363 -22.279 1.00 40.72 92 ARG A C 1
ATOM 688 O O . ARG A 1 92 ? 55.534 -8.471 -21.871 1.00 40.72 92 ARG A O 1
ATOM 695 N N . PRO A 1 93 ? 55.954 -10.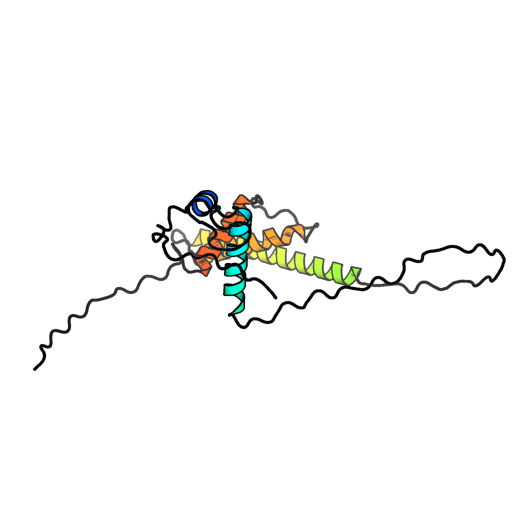164 -23.308 1.00 46.75 93 PRO A N 1
ATOM 696 C CA . PRO A 1 93 ? 54.710 -10.035 -24.041 1.00 46.75 93 PRO A CA 1
ATOM 697 C C . PRO A 1 93 ? 53.550 -10.659 -23.259 1.00 46.75 93 PRO A C 1
ATOM 699 O O . PRO A 1 93 ? 53.719 -11.635 -22.529 1.00 46.75 93 PRO A O 1
ATOM 702 N N . SER A 1 94 ? 52.377 -10.066 -23.468 1.00 44.34 94 SER A N 1
ATOM 703 C CA . SER A 1 94 ? 51.054 -10.689 -23.416 1.00 44.34 94 SER A CA 1
ATOM 704 C C . SER A 1 94 ? 50.742 -11.536 -22.183 1.00 44.34 94 SER A C 1
ATOM 706 O O . SER A 1 94 ? 50.801 -12.763 -22.212 1.00 44.34 94 SER A O 1
ATOM 708 N N . ARG A 1 95 ? 50.262 -10.879 -21.122 1.00 42.53 95 ARG A N 1
ATOM 709 C CA . ARG A 1 95 ? 49.336 -11.541 -20.200 1.00 42.53 95 ARG A CA 1
ATOM 710 C C . ARG A 1 95 ? 47.930 -11.327 -20.742 1.00 42.53 95 ARG A C 1
ATOM 712 O O . ARG A 1 95 ? 47.356 -10.253 -20.592 1.00 42.53 95 ARG A O 1
ATOM 719 N N . THR A 1 96 ? 47.427 -12.344 -21.429 1.00 39.78 96 THR A N 1
ATOM 720 C CA . THR A 1 96 ? 46.029 -12.482 -21.829 1.00 39.78 96 THR A CA 1
ATOM 721 C C . THR A 1 96 ? 45.159 -12.174 -20.614 1.00 39.78 96 THR A C 1
ATOM 723 O O . THR A 1 96 ? 45.226 -12.869 -19.599 1.00 39.78 96 THR A O 1
ATOM 726 N N . ARG A 1 97 ? 44.407 -11.074 -20.685 1.00 45.81 97 ARG A N 1
ATOM 727 C CA . ARG A 1 97 ? 43.366 -10.733 -19.720 1.00 45.81 97 ARG A CA 1
ATOM 728 C C . ARG A 1 97 ? 42.297 -11.815 -19.851 1.00 45.81 97 ARG A C 1
ATOM 730 O O . ARG A 1 97 ? 41.585 -11.855 -20.848 1.00 45.81 97 ARG A O 1
ATOM 737 N N . THR A 1 98 ? 42.262 -12.727 -18.886 1.00 48.91 98 THR A N 1
ATOM 738 C CA . THR A 1 98 ? 41.154 -13.661 -18.664 1.00 48.91 98 THR A CA 1
ATOM 739 C C . THR A 1 98 ? 39.843 -12.865 -18.695 1.00 48.91 98 THR A C 1
ATOM 741 O O . THR A 1 98 ? 39.806 -11.793 -18.083 1.00 48.91 98 THR A O 1
ATOM 744 N N . PRO A 1 99 ? 38.797 -13.303 -19.417 1.00 53.19 99 PRO A N 1
ATOM 745 C CA . PRO A 1 99 ? 37.546 -12.562 -19.450 1.00 53.19 99 PRO A CA 1
ATOM 746 C C . PRO A 1 99 ? 36.915 -12.648 -18.059 1.00 53.19 99 PRO A C 1
ATOM 748 O O . PRO A 1 99 ? 36.585 -13.733 -17.586 1.00 53.19 99 PRO A O 1
ATOM 751 N N . GLU A 1 100 ? 36.790 -11.512 -17.376 1.00 51.09 100 GLU A N 1
ATOM 752 C CA . GLU A 1 100 ? 35.880 -11.422 -16.241 1.00 51.09 100 GLU A CA 1
ATOM 753 C C . GLU A 1 100 ? 34.460 -11.464 -16.796 1.00 51.09 100 GLU A C 1
ATOM 755 O O . GLU A 1 100 ? 33.999 -10.506 -17.409 1.00 51.09 100 GLU A O 1
ATOM 760 N N . ALA A 1 101 ? 33.783 -12.589 -16.609 1.00 58.94 101 ALA A N 1
ATOM 761 C CA . ALA A 1 101 ? 32.342 -12.684 -16.755 1.00 58.94 101 ALA A CA 1
ATOM 762 C C . ALA A 1 101 ? 31.805 -13.639 -15.666 1.00 58.94 101 ALA A C 1
ATOM 764 O O . ALA A 1 101 ? 32.495 -14.619 -15.368 1.00 58.94 101 ALA A O 1
ATOM 765 N N . PRO A 1 102 ? 30.606 -13.422 -15.078 1.00 58.84 102 PRO A N 1
ATOM 766 C CA . PRO A 1 102 ? 29.654 -12.352 -15.376 1.00 58.84 102 PRO A CA 1
ATOM 767 C C . PRO A 1 102 ? 28.912 -11.833 -14.119 1.00 58.84 102 PRO A C 1
ATOM 769 O O . PRO A 1 102 ? 27.853 -12.335 -13.738 1.00 58.84 102 PRO A O 1
ATOM 772 N N . VAL A 1 103 ? 29.419 -10.790 -13.457 1.00 61.44 103 VAL A N 1
ATOM 773 C CA . VAL A 1 103 ? 28.575 -10.058 -12.485 1.00 61.44 103 VAL A CA 1
ATOM 774 C C . VAL A 1 103 ? 27.401 -9.389 -13.217 1.00 61.44 103 VAL A C 1
ATOM 776 O O . VAL A 1 103 ? 26.309 -9.298 -12.659 1.00 61.44 103 VAL A O 1
ATOM 779 N N . ASP A 1 104 ? 27.602 -9.020 -14.484 1.00 72.31 104 ASP A N 1
ATOM 780 C CA . ASP A 1 104 ? 26.584 -8.417 -15.346 1.00 72.31 104 ASP A CA 1
ATOM 781 C C . ASP A 1 104 ? 25.440 -9.381 -15.693 1.00 72.31 104 ASP A C 1
ATOM 783 O O . ASP A 1 104 ? 24.285 -8.970 -15.600 1.00 72.31 104 ASP A O 1
ATOM 787 N N . ASP A 1 105 ? 25.702 -10.669 -15.960 1.00 80.81 105 ASP A N 1
ATOM 788 C CA . ASP A 1 105 ? 24.618 -11.636 -16.232 1.00 80.81 105 ASP A CA 1
ATOM 789 C C . ASP A 1 105 ? 23.738 -11.839 -14.995 1.00 80.81 105 ASP A C 1
ATOM 791 O O . ASP A 1 105 ? 22.516 -11.914 -15.090 1.00 80.81 105 ASP A O 1
ATOM 795 N N . LEU A 1 106 ? 24.334 -11.867 -13.800 1.00 87.19 106 LEU A N 1
ATOM 796 C CA . LEU A 1 106 ? 23.576 -12.030 -12.562 1.00 87.19 106 LEU A CA 1
ATOM 797 C C . LEU A 1 106 ? 22.761 -10.773 -12.209 1.00 87.19 106 LEU A C 1
ATOM 799 O O . LEU A 1 106 ? 21.670 -10.881 -11.647 1.00 87.19 106 LEU A O 1
ATOM 803 N N . GLN A 1 107 ? 23.263 -9.578 -12.533 1.00 84.12 107 GLN A N 1
ATOM 804 C CA . GLN A 1 107 ? 22.487 -8.341 -12.402 1.00 84.12 107 GLN A CA 1
ATOM 805 C C . GLN A 1 107 ? 21.369 -8.259 -13.445 1.00 84.12 107 GLN A C 1
ATOM 807 O O . GLN A 1 107 ? 20.271 -7.828 -13.099 1.00 84.12 107 GLN A O 1
ATOM 812 N N . ALA A 1 108 ? 21.608 -8.728 -14.672 1.00 86.62 108 ALA A N 1
ATOM 813 C CA . ALA A 1 108 ? 20.593 -8.814 -15.716 1.00 86.62 108 ALA A CA 1
ATOM 814 C C . ALA A 1 108 ? 19.461 -9.775 -15.322 1.00 86.62 108 ALA A C 1
ATOM 816 O O . ALA A 1 108 ? 18.293 -9.397 -15.386 1.00 86.62 108 ALA A O 1
ATOM 817 N N . VAL A 1 109 ? 19.792 -10.962 -14.800 1.00 89.50 109 VAL A N 1
ATOM 818 C CA . VAL A 1 109 ? 18.798 -11.912 -14.269 1.00 89.50 109 VAL A CA 1
ATOM 819 C C . VAL A 1 109 ? 18.010 -11.288 -13.115 1.00 89.50 109 VAL A C 1
ATOM 821 O O . VAL A 1 109 ? 16.786 -11.359 -13.089 1.00 89.50 109 VAL A O 1
ATOM 824 N N . ARG A 1 110 ? 18.674 -10.604 -12.174 1.00 87.25 110 ARG A N 1
ATOM 825 C CA . ARG A 1 110 ? 17.977 -9.901 -11.080 1.00 87.25 110 ARG A CA 1
ATOM 826 C C . ARG A 1 110 ? 17.051 -8.796 -11.583 1.00 87.25 110 ARG A C 1
ATOM 828 O O . ARG A 1 110 ? 15.989 -8.605 -10.999 1.00 87.25 110 ARG A O 1
ATOM 835 N N . ALA A 1 111 ? 17.452 -8.050 -12.608 1.00 87.69 111 ALA A N 1
ATOM 836 C CA . ALA A 1 111 ? 16.614 -7.019 -13.211 1.00 87.69 111 ALA A CA 1
ATOM 837 C C . ALA A 1 111 ? 15.378 -7.639 -13.880 1.00 87.69 111 ALA A C 1
ATOM 839 O O . ALA A 1 111 ? 14.268 -7.176 -13.634 1.00 87.69 111 ALA A O 1
ATOM 840 N N . GLN A 1 112 ? 15.562 -8.736 -14.620 1.00 88.06 112 GLN A N 1
ATOM 841 C CA . GLN A 1 112 ? 14.477 -9.489 -15.250 1.00 88.06 112 GLN A CA 1
ATOM 842 C C . GLN A 1 112 ? 13.478 -10.036 -14.220 1.00 88.06 112 GLN A C 1
ATOM 844 O O . GLN A 1 112 ? 12.270 -9.877 -14.379 1.00 88.06 112 GLN A O 1
ATOM 849 N N . GLU A 1 113 ? 13.965 -10.637 -13.133 1.00 92.88 113 GLU A N 1
ATOM 850 C CA . GLU A 1 113 ? 13.099 -11.144 -12.062 1.00 92.88 113 GLU A CA 1
ATOM 851 C C . GLU A 1 113 ? 12.336 -10.011 -11.360 1.00 92.88 113 GLU A C 1
ATOM 853 O O . GLU A 1 113 ? 11.153 -10.153 -11.057 1.00 92.88 113 GLU A O 1
ATOM 858 N N . ARG A 1 114 ? 12.967 -8.849 -11.140 1.00 91.38 114 ARG A N 1
ATOM 859 C CA . ARG A 1 114 ? 12.272 -7.676 -10.582 1.00 91.38 114 ARG A CA 1
ATOM 860 C C . ARG A 1 114 ? 11.187 -7.159 -11.516 1.00 91.38 114 ARG A C 1
ATOM 862 O O . ARG A 1 114 ? 10.117 -6.808 -11.034 1.00 91.38 114 ARG A O 1
ATOM 869 N N . GLU A 1 115 ? 11.440 -7.132 -12.820 1.00 91.81 115 GLU A N 1
ATOM 870 C CA . GLU A 1 115 ? 10.448 -6.735 -13.822 1.00 91.81 115 GLU A CA 1
ATOM 871 C C . GLU A 1 115 ? 9.239 -7.677 -13.819 1.00 91.81 115 GLU A C 1
ATOM 873 O O . GLU A 1 115 ? 8.093 -7.220 -13.792 1.00 91.81 115 GLU A O 1
ATOM 878 N N . LYS A 1 116 ? 9.484 -8.988 -13.726 1.00 93.50 116 LYS A N 1
ATOM 879 C CA . LYS A 1 116 ? 8.424 -9.987 -13.574 1.00 93.50 116 LYS A CA 1
ATOM 880 C C . LYS A 1 116 ? 7.600 -9.741 -12.309 1.00 93.50 116 LYS A C 1
ATOM 882 O O . LYS A 1 116 ? 6.384 -9.589 -12.406 1.00 93.50 116 LYS A O 1
ATOM 887 N N . VAL A 1 117 ? 8.251 -9.614 -11.150 1.00 95.44 117 VAL A N 1
ATOM 888 C CA . VAL A 1 117 ? 7.572 -9.339 -9.870 1.00 95.44 117 VAL A CA 1
ATOM 889 C C . VAL A 1 117 ? 6.772 -8.038 -9.937 1.00 95.44 117 VAL A C 1
ATOM 891 O O . VAL A 1 117 ? 5.628 -7.996 -9.496 1.00 95.44 117 VAL A O 1
ATOM 894 N N . PHE A 1 118 ? 7.329 -6.980 -10.526 1.00 92.56 118 PHE A N 1
ATOM 895 C CA . PHE A 1 118 ? 6.626 -5.712 -10.709 1.00 92.56 118 PHE A CA 1
ATOM 896 C C . PHE A 1 118 ? 5.341 -5.882 -11.527 1.00 92.56 118 PHE A C 1
ATOM 898 O O . PHE A 1 118 ? 4.287 -5.398 -11.113 1.00 92.56 118 PHE A O 1
ATOM 905 N N . SER A 1 119 ? 5.404 -6.611 -12.645 1.00 90.75 119 SER A N 1
ATOM 906 C CA . SER A 1 119 ? 4.226 -6.873 -13.476 1.00 90.75 119 SER A CA 1
ATOM 907 C C . SER A 1 119 ? 3.150 -7.675 -12.732 1.00 90.75 119 SER A C 1
ATOM 909 O O . SER A 1 119 ? 1.965 -7.351 -12.821 1.00 90.75 119 SER A O 1
ATOM 911 N N . GLU A 1 120 ? 3.556 -8.664 -11.931 1.00 96.06 120 GLU A N 1
ATOM 912 C CA . GLU A 1 120 ? 2.649 -9.485 -11.125 1.00 96.06 120 GLU A CA 1
ATOM 913 C C . GLU A 1 120 ? 1.960 -8.661 -10.028 1.00 96.06 120 GLU A C 1
ATOM 915 O O . GLU A 1 120 ? 0.751 -8.801 -9.819 1.00 96.06 120 GLU A O 1
ATOM 920 N N . LEU A 1 121 ? 2.695 -7.762 -9.363 1.00 94.44 121 LEU A N 1
ATOM 921 C CA . LEU A 1 121 ? 2.143 -6.863 -8.345 1.00 94.44 121 LEU A CA 1
ATOM 922 C C . LEU A 1 121 ? 1.065 -5.945 -8.930 1.00 94.44 121 LEU A C 1
ATOM 924 O O . LEU A 1 121 ? -0.019 -5.835 -8.354 1.00 94.44 121 LEU A O 1
ATOM 928 N N . ILE A 1 122 ? 1.340 -5.322 -10.081 1.00 92.56 122 ILE A N 1
ATOM 929 C CA . ILE A 1 122 ? 0.386 -4.434 -10.759 1.00 92.56 122 ILE A CA 1
ATOM 930 C C . ILE A 1 122 ? -0.858 -5.214 -11.202 1.00 92.56 122 ILE A C 1
ATOM 932 O O . ILE A 1 122 ? -1.973 -4.830 -10.852 1.00 92.56 122 ILE A O 1
ATOM 936 N N . ALA A 1 123 ? -0.683 -6.350 -11.883 1.00 93.88 123 ALA A N 1
ATOM 937 C CA . ALA A 1 123 ? -1.801 -7.165 -12.358 1.00 93.88 123 ALA A CA 1
ATOM 938 C C . ALA A 1 123 ? -2.685 -7.686 -11.207 1.00 93.88 123 ALA A C 1
ATOM 940 O O . ALA A 1 123 ? -3.909 -7.774 -11.329 1.00 93.88 123 ALA A O 1
ATOM 941 N N . THR A 1 124 ? -2.078 -8.021 -10.066 1.00 95.19 124 THR A N 1
ATOM 942 C CA . THR A 1 124 ? -2.817 -8.474 -8.878 1.00 95.19 124 THR A CA 1
ATOM 943 C C . THR A 1 124 ? -3.586 -7.325 -8.227 1.00 95.19 124 THR A C 1
ATOM 945 O O . THR A 1 124 ? -4.748 -7.504 -7.860 1.00 95.19 124 THR A O 1
ATOM 948 N N . ALA A 1 125 ? -2.984 -6.135 -8.128 1.00 91.12 125 ALA A N 1
ATOM 949 C CA . ALA A 1 125 ? -3.658 -4.948 -7.608 1.00 91.12 125 ALA A CA 1
ATOM 950 C C . ALA A 1 125 ? -4.880 -4.564 -8.464 1.00 91.12 125 ALA A C 1
ATOM 952 O O . ALA A 1 125 ? -5.947 -4.285 -7.919 1.00 91.12 125 ALA A O 1
ATOM 953 N N . GLU A 1 126 ? -4.759 -4.626 -9.793 1.00 91.06 126 GLU A N 1
ATOM 954 C CA . GLU A 1 126 ? -5.872 -4.388 -10.722 1.00 91.06 126 GLU A CA 1
ATOM 955 C C . GLU A 1 126 ? -6.992 -5.421 -10.571 1.00 91.06 126 GLU A C 1
ATOM 957 O O . GLU A 1 126 ? -8.173 -5.071 -10.588 1.00 91.06 126 GLU A O 1
ATOM 962 N N . ARG A 1 127 ? -6.641 -6.697 -10.374 1.00 91.50 127 ARG A N 1
ATOM 963 C CA . ARG A 1 127 ? -7.624 -7.758 -10.126 1.00 91.50 127 ARG A CA 1
ATOM 964 C C . ARG A 1 127 ? -8.396 -7.521 -8.828 1.00 91.50 127 ARG A C 1
ATOM 966 O O . ARG A 1 127 ? -9.612 -7.689 -8.820 1.00 91.50 127 ARG A O 1
ATOM 973 N N . LEU A 1 128 ? -7.720 -7.115 -7.752 1.00 90.12 128 LEU A N 1
ATOM 974 C CA . LEU A 1 128 ? -8.384 -6.752 -6.496 1.00 90.12 128 LEU A CA 1
ATOM 975 C C . LEU A 1 128 ? -9.288 -5.527 -6.663 1.00 90.12 128 LEU A C 1
ATOM 977 O O . LEU A 1 128 ? -10.408 -5.528 -6.159 1.00 90.12 128 LEU A O 1
ATOM 981 N N . ASP A 1 129 ? -8.852 -4.510 -7.412 1.00 87.06 129 ASP A N 1
ATOM 982 C CA . ASP A 1 129 ? -9.693 -3.343 -7.697 1.00 87.06 129 ASP A CA 1
ATOM 983 C C . ASP A 1 129 ? -10.933 -3.712 -8.525 1.00 87.06 129 ASP A C 1
ATOM 985 O O . ASP A 1 129 ? -12.027 -3.213 -8.267 1.00 87.06 129 ASP A O 1
ATOM 989 N N . MET A 1 130 ? -10.795 -4.630 -9.484 1.00 88.44 130 MET A N 1
ATOM 990 C CA . MET A 1 130 ? -11.924 -5.167 -10.242 1.00 88.44 130 MET A CA 1
ATOM 991 C C . MET A 1 130 ? -12.923 -5.891 -9.333 1.00 88.44 130 MET A C 1
ATOM 993 O O . MET A 1 130 ? -14.117 -5.612 -9.416 1.00 88.44 130 MET A O 1
ATOM 997 N N . LEU A 1 131 ? -12.454 -6.778 -8.448 1.00 87.12 131 LEU A N 1
ATOM 998 C CA . LEU A 1 131 ? -13.313 -7.491 -7.495 1.00 87.12 131 LEU A CA 1
ATOM 999 C C . LEU A 1 131 ? -14.055 -6.518 -6.574 1.00 87.12 131 LEU A C 1
ATOM 1001 O O . LEU A 1 131 ? -15.273 -6.608 -6.437 1.00 87.12 131 LEU A O 1
ATOM 1005 N N . ARG A 1 132 ? -13.347 -5.511 -6.056 1.00 83.94 132 ARG A N 1
ATOM 1006 C CA . ARG A 1 132 ? -13.924 -4.444 -5.233 1.00 83.94 132 ARG A CA 1
ATOM 1007 C C . ARG A 1 132 ? -15.062 -3.701 -5.939 1.00 83.94 132 ARG A C 1
ATOM 1009 O O . ARG A 1 132 ? -16.055 -3.348 -5.311 1.00 83.94 132 ARG A O 1
ATOM 1016 N N . ARG A 1 133 ? -14.933 -3.445 -7.245 1.00 82.12 133 ARG A N 1
ATOM 1017 C CA . ARG A 1 133 ? -15.975 -2.767 -8.042 1.00 82.12 133 ARG A CA 1
ATOM 1018 C C . ARG A 1 133 ? -17.211 -3.642 -8.264 1.00 82.12 133 ARG A C 1
ATOM 1020 O O . ARG A 1 133 ? -18.299 -3.098 -8.429 1.00 82.12 133 ARG A O 1
ATOM 1027 N N . LEU A 1 134 ? -17.052 -4.966 -8.285 1.00 82.94 134 LEU A N 1
ATOM 1028 C CA . LEU A 1 134 ? -18.154 -5.915 -8.468 1.00 82.94 134 LEU A CA 1
ATOM 1029 C C . LEU A 1 134 ? -18.989 -6.107 -7.191 1.00 82.94 134 LEU A C 1
ATOM 1031 O O . LEU A 1 134 ? -20.172 -6.416 -7.292 1.00 82.94 134 LEU A O 1
ATOM 1035 N N . GLU A 1 135 ? -18.408 -5.885 -6.009 1.00 73.00 135 GLU A N 1
ATOM 1036 C CA . GLU A 1 135 ? -19.050 -6.136 -4.706 1.00 73.00 135 GLU A CA 1
ATOM 1037 C C . GLU A 1 135 ? -20.117 -5.110 -4.276 1.00 73.00 135 GLU A C 1
ATOM 1039 O O . GLU A 1 135 ? -20.762 -5.284 -3.246 1.00 73.00 135 GLU A O 1
ATOM 1044 N N . GLY A 1 136 ? -20.382 -4.073 -5.075 1.00 60.34 136 GLY A N 1
ATOM 1045 C CA . GLY A 1 136 ? -21.682 -3.388 -5.072 1.00 60.34 136 GLY A CA 1
ATOM 1046 C C . GLY A 1 136 ? -22.181 -2.783 -3.748 1.00 60.34 136 GLY A C 1
ATOM 1047 O O . GLY A 1 136 ? -23.388 -2.600 -3.613 1.00 60.34 136 GLY A O 1
ATOM 1048 N N . GLY A 1 137 ? -21.312 -2.445 -2.786 1.00 58.59 137 GLY A N 1
ATOM 1049 C CA . GLY A 1 137 ? -21.703 -1.620 -1.629 1.00 58.59 137 GLY A CA 1
ATOM 1050 C C . GLY A 1 137 ? -21.022 -1.925 -0.295 1.00 58.59 137 GLY A C 1
ATOM 1051 O O . GLY A 1 137 ? -21.067 -1.079 0.594 1.00 58.59 137 GLY A O 1
ATOM 1052 N N . GLY A 1 138 ? -20.359 -3.072 -0.151 1.00 61.25 138 GLY A N 1
ATOM 1053 C CA . GLY A 1 138 ? -19.474 -3.354 0.980 1.00 61.25 138 GLY A CA 1
ATOM 1054 C C . GLY A 1 138 ? -18.047 -3.464 0.475 1.00 61.25 138 GLY A C 1
ATOM 1055 O O . GLY A 1 138 ? -17.683 -4.486 -0.088 1.00 61.25 138 GLY A O 1
ATOM 1056 N N . VAL A 1 139 ? -17.251 -2.407 0.611 1.00 66.75 139 VAL A N 1
ATOM 1057 C CA . VAL A 1 139 ? -15.826 -2.494 0.292 1.00 66.75 139 VAL A CA 1
ATOM 1058 C C . VAL A 1 139 ? -15.170 -3.279 1.424 1.00 66.75 139 VAL A C 1
ATOM 1060 O O . VAL A 1 139 ? -15.059 -2.748 2.526 1.00 66.75 139 VAL A O 1
ATOM 1063 N N . ASP A 1 140 ? -14.758 -4.527 1.182 1.00 82.38 140 ASP A N 1
ATOM 1064 C CA . ASP A 1 140 ? -13.944 -5.243 2.165 1.00 82.38 140 ASP A CA 1
ATOM 1065 C C . ASP A 1 140 ? -12.676 -4.423 2.452 1.00 82.38 140 ASP A C 1
ATOM 1067 O O . ASP A 1 140 ? -11.858 -4.134 1.563 1.00 82.38 140 ASP A O 1
ATOM 1071 N N . ALA A 1 141 ? -12.547 -3.997 3.709 1.00 82.19 141 ALA A N 1
ATOM 1072 C CA . ALA A 1 141 ? -11.447 -3.166 4.167 1.00 82.19 141 ALA A CA 1
ATOM 1073 C C . ALA A 1 141 ? -10.105 -3.892 3.970 1.00 82.19 141 ALA A C 1
ATOM 1075 O O . ALA A 1 141 ? -9.113 -3.268 3.583 1.00 82.19 141 ALA A O 1
ATOM 1076 N N . HIS A 1 142 ? -10.095 -5.224 4.108 1.00 81.12 142 HIS A N 1
ATOM 1077 C CA . HIS A 1 142 ? -8.904 -6.042 3.895 1.00 81.12 142 HIS A CA 1
ATOM 1078 C C . HIS A 1 142 ? -8.513 -6.106 2.416 1.00 81.12 142 HIS A C 1
ATOM 1080 O O . HIS A 1 142 ? -7.347 -5.878 2.089 1.00 81.12 142 HIS A O 1
ATOM 1086 N N . ALA A 1 143 ? -9.463 -6.332 1.504 1.00 85.38 143 ALA A N 1
ATOM 1087 C CA . ALA A 1 143 ? -9.211 -6.286 0.062 1.00 85.38 143 ALA A CA 1
ATOM 1088 C C . ALA A 1 143 ? -8.668 -4.919 -0.396 1.00 85.38 143 ALA A C 1
ATOM 1090 O O . ALA A 1 143 ? -7.739 -4.847 -1.208 1.00 85.38 143 ALA A O 1
ATOM 1091 N N . THR A 1 144 ? -9.192 -3.824 0.162 1.00 86.06 144 THR A N 1
ATOM 1092 C CA . THR A 1 144 ? -8.715 -2.464 -0.142 1.00 86.06 144 THR A CA 1
ATOM 1093 C C . THR A 1 144 ? -7.310 -2.221 0.392 1.00 86.06 144 THR A C 1
ATOM 1095 O O . THR A 1 144 ? -6.454 -1.702 -0.330 1.00 86.06 144 THR A O 1
ATOM 1098 N N . ALA A 1 145 ? -7.027 -2.651 1.619 1.00 87.38 145 ALA A N 1
ATOM 1099 C CA . ALA A 1 145 ? -5.694 -2.550 2.191 1.00 87.38 145 ALA A CA 1
ATOM 1100 C C . ALA A 1 145 ? -4.664 -3.409 1.443 1.00 87.38 145 ALA A C 1
ATOM 1102 O O . ALA A 1 145 ? -3.549 -2.948 1.195 1.00 87.38 145 ALA A O 1
ATOM 1103 N N . ALA A 1 146 ? -5.038 -4.618 1.013 1.00 89.62 146 ALA A N 1
ATOM 1104 C CA . ALA A 1 146 ? -4.192 -5.483 0.196 1.00 89.62 146 ALA A CA 1
ATOM 1105 C C . ALA A 1 146 ? -3.857 -4.830 -1.155 1.00 89.62 146 ALA A C 1
ATOM 1107 O O . ALA A 1 146 ? -2.692 -4.790 -1.552 1.00 89.62 146 ALA A O 1
ATOM 1108 N N . MET A 1 147 ? -4.844 -4.234 -1.831 1.00 90.94 147 MET A N 1
ATOM 1109 C CA . MET A 1 147 ? -4.619 -3.473 -3.066 1.00 90.94 147 MET A CA 1
ATOM 1110 C C . MET A 1 147 ? -3.660 -2.292 -2.843 1.00 90.94 147 MET A C 1
ATOM 1112 O O . MET A 1 147 ? -2.734 -2.085 -3.637 1.00 90.94 147 MET A O 1
ATOM 1116 N N . HIS A 1 148 ? -3.819 -1.550 -1.742 1.00 88.56 148 HIS A N 1
ATOM 1117 C CA . HIS A 1 148 ? -2.910 -0.457 -1.392 1.00 88.56 148 HIS A CA 1
ATOM 1118 C C . HIS A 1 148 ? -1.487 -0.943 -1.096 1.00 88.56 148 HIS A C 1
ATOM 1120 O O . HIS A 1 148 ? -0.532 -0.312 -1.552 1.00 88.56 148 HIS A O 1
ATOM 1126 N N . ALA A 1 149 ? -1.333 -2.078 -0.414 1.00 90.12 149 ALA A N 1
ATOM 1127 C CA . ALA A 1 149 ? -0.035 -2.682 -0.127 1.00 90.12 149 ALA A CA 1
ATOM 1128 C C . ALA A 1 149 ? 0.699 -3.117 -1.404 1.00 90.12 149 ALA A C 1
ATOM 1130 O O . ALA A 1 149 ? 1.882 -2.819 -1.570 1.00 90.12 149 ALA A O 1
ATOM 1131 N N . LEU A 1 150 ? -0.007 -3.763 -2.338 1.00 92.44 150 LEU A N 1
ATOM 1132 C CA . LEU A 1 150 ? 0.556 -4.166 -3.631 1.00 92.44 150 LEU A CA 1
ATOM 1133 C C . LEU A 1 150 ? 0.956 -2.948 -4.471 1.00 92.44 150 LEU A C 1
ATOM 1135 O O . LEU A 1 150 ? 2.051 -2.915 -5.035 1.00 92.44 150 LEU A O 1
ATOM 1139 N N . SER A 1 151 ? 0.111 -1.914 -4.488 1.00 88.81 151 SER A N 1
ATOM 1140 C CA . SER A 1 151 ? 0.405 -0.649 -5.170 1.00 88.81 151 SER A CA 1
ATOM 1141 C C . SER A 1 151 ? 1.642 0.032 -4.577 1.00 88.81 151 SER A C 1
ATOM 1143 O O . SER A 1 151 ? 2.513 0.499 -5.311 1.00 88.81 151 SER A O 1
ATOM 1145 N N . PHE A 1 152 ? 1.766 0.048 -3.248 1.00 87.69 152 PHE A N 1
ATOM 1146 C CA . PHE A 1 152 ? 2.926 0.590 -2.541 1.00 87.69 152 PHE A CA 1
ATOM 1147 C C . PHE A 1 152 ? 4.209 -0.181 -2.869 1.00 87.69 152 PHE A C 1
ATOM 1149 O O . PHE A 1 152 ? 5.219 0.427 -3.224 1.00 87.69 152 PHE A O 1
ATOM 1156 N N . ALA A 1 153 ? 4.156 -1.515 -2.817 1.00 90.44 153 ALA A N 1
ATOM 1157 C CA . ALA A 1 153 ? 5.287 -2.380 -3.136 1.00 90.44 153 ALA A CA 1
ATOM 1158 C C . ALA A 1 153 ? 5.771 -2.182 -4.581 1.00 90.44 153 ALA A C 1
ATOM 1160 O O . ALA A 1 153 ? 6.971 -2.013 -4.807 1.00 90.44 153 ALA A O 1
ATOM 1161 N N . ALA A 1 154 ? 4.849 -2.119 -5.547 1.00 90.19 154 ALA A N 1
ATOM 1162 C CA . ALA A 1 154 ? 5.180 -1.829 -6.941 1.00 90.19 154 ALA A CA 1
ATOM 1163 C C . ALA A 1 154 ? 5.843 -0.449 -7.090 1.00 90.19 154 ALA A C 1
ATOM 1165 O O . ALA A 1 154 ? 6.845 -0.311 -7.791 1.00 90.19 154 ALA A O 1
ATOM 1166 N N . THR A 1 155 ? 5.341 0.558 -6.368 1.00 87.25 155 THR A N 1
ATOM 1167 C CA . THR A 1 155 ? 5.887 1.923 -6.402 1.00 87.25 155 THR A CA 1
ATOM 1168 C C . THR A 1 155 ? 7.312 1.995 -5.836 1.00 87.25 155 THR A C 1
ATOM 1170 O O . THR A 1 155 ? 8.156 2.691 -6.396 1.00 87.25 155 THR A O 1
ATOM 1173 N N . ILE A 1 156 ? 7.623 1.246 -4.769 1.00 88.19 156 ILE A N 1
ATOM 1174 C CA . ILE A 1 156 ? 8.989 1.158 -4.213 1.00 88.19 156 ILE A CA 1
ATOM 1175 C C . ILE A 1 156 ? 9.933 0.402 -5.151 1.00 88.19 156 ILE A C 1
ATOM 1177 O O . ILE A 1 156 ? 11.121 0.718 -5.216 1.00 88.19 156 ILE A O 1
ATOM 1181 N N . LEU A 1 157 ? 9.427 -0.612 -5.853 1.00 89.12 157 LEU A N 1
ATOM 1182 C CA . LEU A 1 157 ? 10.235 -1.449 -6.734 1.00 89.12 157 LEU A CA 1
ATOM 1183 C C . LEU A 1 157 ? 10.587 -0.737 -8.051 1.00 89.12 157 LEU A C 1
ATOM 1185 O O . LEU A 1 157 ? 11.674 -0.958 -8.590 1.00 89.12 157 LEU A O 1
ATOM 1189 N N . TRP A 1 158 ? 9.712 0.147 -8.539 1.00 88.38 158 TRP A N 1
ATOM 1190 C CA . TRP A 1 158 ? 9.830 0.814 -9.840 1.00 88.38 158 TRP A CA 1
ATOM 1191 C C . TRP A 1 158 ? 11.185 1.503 -10.116 1.00 88.38 158 TRP A C 1
ATOM 1193 O O . TRP A 1 158 ? 11.750 1.252 -11.179 1.00 88.38 158 TRP A O 1
ATOM 1203 N N . PRO A 1 159 ? 11.811 2.262 -9.187 1.00 87.62 159 PRO A N 1
ATOM 1204 C CA . PRO A 1 159 ? 13.122 2.883 -9.422 1.00 87.62 159 PRO A CA 1
ATOM 1205 C C . PRO A 1 159 ? 14.257 1.891 -9.719 1.00 87.62 159 PRO A C 1
ATOM 1207 O O . PRO A 1 159 ? 15.321 2.290 -10.187 1.00 87.62 159 PRO A O 1
ATOM 1210 N N . THR A 1 160 ? 14.062 0.602 -9.423 1.00 86.75 160 THR A N 1
ATOM 1211 C CA . THR A 1 160 ? 15.041 -0.458 -9.701 1.00 86.75 160 THR A CA 1
ATOM 1212 C C . THR A 1 160 ? 14.874 -1.093 -11.086 1.00 86.75 160 THR A C 1
ATOM 1214 O O . THR A 1 160 ? 15.703 -1.924 -11.459 1.00 86.75 160 THR A O 1
ATOM 1217 N N . ILE A 1 161 ? 13.836 -0.703 -11.839 1.00 85.50 161 ILE A N 1
ATOM 1218 C CA . ILE A 1 161 ? 13.468 -1.258 -13.148 1.00 85.50 161 ILE A CA 1
ATOM 1219 C C . ILE A 1 161 ? 13.364 -0.106 -14.164 1.00 85.50 161 ILE A C 1
ATOM 1221 O O . ILE A 1 161 ? 12.278 0.417 -14.412 1.00 85.50 161 ILE A O 1
ATOM 1225 N N . PRO A 1 162 ? 14.484 0.318 -14.775 1.00 72.00 162 PRO A N 1
ATOM 1226 C CA . PRO A 1 162 ? 14.492 1.460 -15.691 1.00 72.00 162 PRO A CA 1
ATOM 1227 C C . PRO A 1 162 ? 13.708 1.214 -16.993 1.00 72.00 162 PRO A C 1
ATOM 1229 O O . PRO A 1 162 ? 13.399 2.170 -17.699 1.00 72.00 162 PRO A O 1
ATOM 1232 N N . SER A 1 163 ? 13.396 -0.046 -17.320 1.00 76.44 163 SER A N 1
ATOM 1233 C CA . SER A 1 163 ? 12.592 -0.457 -18.479 1.00 76.44 163 SER A CA 1
ATOM 1234 C C . SER A 1 163 ? 11.080 -0.351 -18.253 1.00 76.44 163 SER A C 1
ATOM 1236 O O . SER A 1 163 ? 10.327 -0.335 -19.226 1.00 76.44 163 SER A O 1
ATOM 1238 N N . ALA A 1 164 ? 10.620 -0.285 -16.999 1.00 77.44 164 ALA A N 1
ATOM 1239 C CA . ALA A 1 164 ? 9.200 -0.371 -16.686 1.00 77.44 164 ALA A CA 1
ATOM 1240 C C . ALA A 1 164 ? 8.493 0.984 -16.856 1.00 77.44 164 ALA A C 1
ATOM 1242 O O . ALA A 1 164 ? 8.997 2.012 -16.381 1.00 77.44 164 ALA A O 1
ATOM 1243 N N . PRO A 1 165 ? 7.290 1.007 -17.464 1.00 77.62 165 PRO A N 1
ATOM 1244 C CA . PRO A 1 165 ? 6.474 2.210 -17.480 1.00 77.62 165 PRO A CA 1
ATOM 1245 C C . PRO A 1 165 ? 6.135 2.622 -16.040 1.00 77.62 165 PRO A C 1
ATOM 1247 O O . PRO A 1 165 ? 6.010 1.754 -15.168 1.00 77.62 165 PRO A O 1
ATOM 1250 N N . PRO A 1 166 ? 5.988 3.930 -15.767 1.00 75.50 166 PRO A N 1
ATOM 1251 C CA . PRO A 1 166 ? 5.556 4.381 -14.455 1.00 75.50 166 PRO A CA 1
ATOM 1252 C C . PRO A 1 166 ? 4.229 3.695 -14.095 1.00 75.50 166 PRO A C 1
ATOM 1254 O O . PRO A 1 166 ? 3.337 3.645 -14.950 1.00 75.50 166 PRO A O 1
ATOM 1257 N N . PRO A 1 167 ? 4.078 3.170 -12.862 1.00 67.56 167 PRO A N 1
ATOM 1258 C CA . PRO A 1 167 ? 2.788 2.732 -12.342 1.00 67.56 167 PRO A CA 1
ATOM 1259 C C . PRO A 1 167 ? 1.713 3.762 -12.706 1.00 67.56 167 PRO A C 1
ATOM 1261 O O . PRO A 1 167 ? 1.925 4.953 -12.529 1.00 67.56 167 PRO A O 1
ATOM 1264 N N . GLY A 1 168 ? 0.556 3.377 -13.241 1.00 70.19 168 GLY A N 1
ATOM 1265 C CA . GLY A 1 168 ? -0.474 4.333 -13.697 1.00 70.19 168 GLY A CA 1
ATOM 1266 C C . GLY A 1 168 ? -1.104 5.215 -12.597 1.00 70.19 168 GLY A C 1
ATOM 1267 O O . GLY A 1 168 ? -2.172 5.788 -12.795 1.00 70.19 168 GLY A O 1
ATOM 1268 N N . PHE A 1 169 ? -0.476 5.308 -11.425 1.00 69.94 169 PHE A N 1
ATOM 1269 C CA . PHE A 1 169 ? -0.924 5.971 -10.211 1.00 69.94 169 PHE A CA 1
ATOM 1270 C C . PHE A 1 169 ? 0.018 7.134 -9.856 1.00 69.94 169 PHE A C 1
ATOM 1272 O O . PHE A 1 169 ? 1.103 7.289 -10.413 1.00 69.94 169 PHE A O 1
ATOM 1279 N N . ARG A 1 170 ? -0.389 7.998 -8.921 1.00 70.56 170 ARG A N 1
ATOM 1280 C CA . ARG A 1 170 ? 0.475 9.088 -8.438 1.00 70.56 170 ARG A CA 1
ATOM 1281 C C . ARG A 1 170 ? 1.638 8.540 -7.595 1.00 70.56 170 ARG A C 1
ATOM 1283 O O . ARG A 1 170 ? 1.438 7.620 -6.810 1.00 70.56 170 ARG A O 1
ATOM 1290 N N . HIS A 1 171 ? 2.827 9.125 -7.762 1.00 70.81 171 HIS A N 1
ATOM 1291 C CA . HIS A 1 171 ? 4.095 8.698 -7.137 1.00 70.81 171 HIS A CA 1
ATOM 1292 C C . HIS A 1 171 ? 4.707 9.748 -6.207 1.00 70.81 171 HIS A C 1
ATOM 1294 O O . HIS A 1 171 ? 5.881 9.673 -5.847 1.00 70.81 171 HIS A O 1
ATOM 1300 N N . ASP A 1 172 ? 3.949 10.780 -5.872 1.00 79.50 172 ASP A N 1
ATOM 1301 C CA . ASP A 1 172 ? 4.375 11.772 -4.903 1.00 79.50 172 ASP A CA 1
ATOM 1302 C C . ASP A 1 172 ? 4.516 11.145 -3.509 1.00 79.50 172 ASP A C 1
ATOM 1304 O O . ASP A 1 172 ? 3.819 10.196 -3.140 1.00 79.50 172 ASP A O 1
ATOM 1308 N N . SER A 1 173 ? 5.439 11.692 -2.713 1.00 78.56 173 SER A N 1
ATOM 1309 C CA . SER A 1 173 ? 5.709 11.224 -1.348 1.00 78.56 173 SER A CA 1
ATOM 1310 C C . SER A 1 173 ? 4.443 11.179 -0.487 1.00 78.56 173 SER A C 1
ATOM 1312 O O . SER A 1 173 ? 4.309 10.310 0.368 1.00 78.56 173 SER A O 1
ATOM 1314 N N . GLU A 1 174 ? 3.494 12.082 -0.736 1.00 85.88 174 GLU A N 1
ATOM 1315 C CA . GLU A 1 174 ? 2.196 12.117 -0.063 1.00 85.88 174 GLU A CA 1
ATOM 1316 C C . GLU A 1 174 ? 1.352 10.874 -0.371 1.00 85.88 174 GLU A C 1
ATOM 1318 O O . GLU A 1 174 ? 0.840 10.231 0.547 1.00 85.88 174 GLU A O 1
ATOM 1323 N N . ARG A 1 175 ? 1.275 10.460 -1.642 1.00 82.75 175 ARG A N 1
ATOM 1324 C CA . ARG A 1 175 ? 0.565 9.238 -2.024 1.00 82.75 175 ARG A CA 1
ATOM 1325 C C . ARG A 1 175 ? 1.231 7.996 -1.449 1.00 82.75 175 ARG A C 1
ATOM 1327 O O . ARG A 1 175 ? 0.529 7.099 -0.992 1.00 82.75 175 ARG A O 1
ATOM 1334 N N . LEU A 1 176 ? 2.562 7.946 -1.422 1.00 84.06 176 LEU A N 1
ATOM 1335 C CA . LEU A 1 176 ? 3.298 6.848 -0.788 1.00 84.06 176 LEU A CA 1
ATOM 1336 C C . LEU A 1 176 ? 2.989 6.735 0.710 1.00 84.06 176 LEU A C 1
ATOM 1338 O O . LEU A 1 176 ? 2.720 5.636 1.195 1.00 84.06 176 LEU A O 1
ATOM 1342 N N . LEU A 1 177 ? 2.975 7.860 1.432 1.00 87.75 177 LEU A N 1
ATOM 1343 C CA . LEU A 1 177 ? 2.601 7.892 2.848 1.00 87.75 177 LEU A CA 1
ATOM 1344 C C . LEU A 1 177 ? 1.151 7.454 3.056 1.00 87.75 177 LEU A C 1
ATOM 1346 O O . LEU A 1 177 ? 0.867 6.692 3.978 1.00 87.75 177 LEU A O 1
ATOM 1350 N N . GLN A 1 178 ? 0.246 7.883 2.177 1.00 86.81 178 GLN A N 1
ATOM 1351 C CA . GLN A 1 178 ? -1.150 7.472 2.224 1.00 86.81 178 GLN A CA 1
ATOM 1352 C C . GLN A 1 178 ? -1.293 5.957 2.024 1.00 86.81 178 GLN A C 1
ATOM 1354 O O . GLN A 1 178 ? -1.977 5.309 2.812 1.00 86.81 178 GLN A O 1
ATOM 1359 N N . LEU A 1 179 ? -0.633 5.372 1.019 1.00 85.69 179 LEU A N 1
ATOM 1360 C CA . LEU A 1 179 ? -0.674 3.925 0.781 1.00 85.69 179 LEU A CA 1
ATOM 1361 C C . LEU A 1 179 ? -0.119 3.136 1.979 1.00 85.69 179 LEU A C 1
ATOM 1363 O O . LEU A 1 179 ? -0.731 2.158 2.408 1.00 85.69 179 LEU A O 1
ATOM 1367 N N . ALA A 1 180 ? 0.998 3.590 2.554 1.00 82.69 180 ALA A N 1
ATOM 1368 C CA . ALA A 1 180 ? 1.592 2.969 3.735 1.00 82.69 180 ALA A CA 1
ATOM 1369 C C . ALA A 1 180 ? 0.677 3.056 4.970 1.00 82.69 180 ALA A C 1
ATOM 1371 O O . ALA A 1 180 ? 0.595 2.102 5.743 1.00 82.69 180 ALA A O 1
ATOM 1372 N N . ALA A 1 181 ? -0.034 4.174 5.149 1.00 86.88 181 ALA A N 1
ATOM 1373 C CA . ALA A 1 181 ? -0.977 4.354 6.249 1.00 86.88 181 ALA A CA 1
ATOM 1374 C C . ALA A 1 181 ? -2.162 3.381 6.159 1.00 86.88 181 ALA A C 1
ATOM 1376 O O . ALA A 1 181 ? -2.467 2.727 7.153 1.00 86.88 181 ALA A O 1
ATOM 1377 N N . HIS A 1 182 ? -2.758 3.218 4.972 1.00 85.50 182 HIS A N 1
ATOM 1378 C CA . HIS A 1 182 ? -3.878 2.289 4.767 1.00 85.50 182 HIS A CA 1
ATOM 1379 C C . HIS A 1 182 ? -3.466 0.838 5.033 1.00 85.50 182 HIS A C 1
ATOM 1381 O O . HIS A 1 182 ? -4.192 0.091 5.682 1.00 85.50 182 HIS A O 1
ATOM 1387 N N . TRP A 1 183 ? -2.272 0.439 4.581 1.00 84.62 183 TRP A N 1
ATOM 1388 C CA . TRP A 1 183 ? -1.744 -0.884 4.908 1.00 84.62 183 TRP A CA 1
ATOM 1389 C C . TRP A 1 183 ? -1.528 -1.060 6.417 1.00 84.62 183 TRP A C 1
ATOM 1391 O O . TRP A 1 183 ? -1.909 -2.087 6.974 1.00 84.62 183 TRP A O 1
ATOM 1401 N N . ARG A 1 184 ? -0.945 -0.061 7.091 1.00 86.88 184 ARG A N 1
ATOM 1402 C CA . ARG A 1 184 ? -0.690 -0.111 8.538 1.00 86.88 184 ARG A CA 1
ATOM 1403 C C . ARG A 1 184 ? -1.982 -0.256 9.339 1.00 86.88 184 ARG A C 1
ATOM 1405 O O . ARG A 1 184 ? -1.997 -1.006 10.306 1.00 86.88 184 ARG A O 1
ATOM 1412 N N . GLU A 1 185 ? -3.034 0.468 8.971 1.00 85.50 185 GLU A N 1
ATOM 1413 C CA . GLU A 1 185 ? -4.324 0.386 9.663 1.00 85.50 185 GLU A CA 1
ATOM 1414 C C . GLU A 1 185 ? -4.934 -1.008 9.559 1.00 85.50 185 GLU A C 1
ATOM 1416 O O . GLU A 1 185 ? -5.379 -1.540 10.570 1.00 85.50 185 GLU A O 1
ATOM 1421 N N . ALA A 1 186 ? -4.856 -1.649 8.393 1.00 83.88 186 ALA A N 1
ATOM 1422 C CA . ALA A 1 186 ? -5.302 -3.030 8.252 1.00 83.88 186 ALA A CA 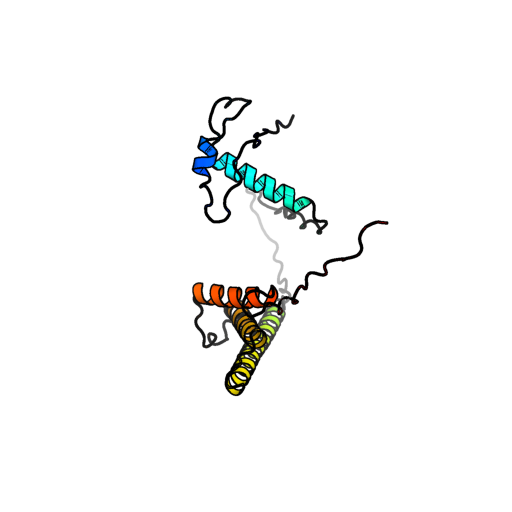1
ATOM 1423 C C . ALA A 1 186 ? -4.415 -4.027 9.000 1.00 83.88 186 ALA A C 1
ATOM 1425 O O . ALA A 1 186 ? -4.923 -4.894 9.701 1.00 83.88 186 ALA A O 1
ATOM 1426 N N . ALA A 1 187 ? -3.091 -3.891 8.898 1.00 81.38 187 ALA A N 1
ATOM 1427 C CA . ALA A 1 187 ? -2.150 -4.795 9.557 1.00 81.38 187 ALA A CA 1
ATOM 1428 C C . ALA A 1 187 ? -2.238 -4.742 11.090 1.00 81.38 187 ALA A C 1
ATOM 1430 O O . ALA A 1 187 ? -1.933 -5.725 11.759 1.00 81.38 187 ALA A O 1
ATOM 1431 N N . LEU A 1 188 ? -2.621 -3.588 11.638 1.00 84.81 188 LEU A N 1
ATOM 1432 C CA . LEU A 1 188 ? -2.806 -3.383 13.072 1.00 84.81 188 LEU A CA 1
ATOM 1433 C C . LEU A 1 188 ? -4.273 -3.502 13.508 1.00 84.81 188 LEU A C 1
ATOM 1435 O O . LEU A 1 188 ? -4.567 -3.189 14.659 1.00 84.81 188 LEU A O 1
ATOM 1439 N N . GLU A 1 189 ? -5.172 -3.919 12.608 1.00 84.75 189 GLU A N 1
ATOM 1440 C CA . GLU A 1 189 ? -6.613 -4.040 12.864 1.00 84.75 189 GLU A CA 1
ATOM 1441 C C . GLU A 1 189 ? -7.193 -2.778 13.533 1.00 84.75 189 GLU A C 1
ATOM 1443 O O . GLU A 1 189 ? -7.876 -2.812 14.558 1.00 84.75 189 GLU A O 1
ATOM 1448 N N . LEU A 1 190 ? -6.863 -1.618 12.970 1.00 83.69 190 LEU A N 1
ATOM 1449 C CA . LEU A 1 190 ? -7.318 -0.313 13.435 1.00 83.69 190 LEU A CA 1
ATOM 1450 C C . LEU A 1 190 ? -8.491 0.182 12.582 1.00 83.69 190 LEU A C 1
ATOM 1452 O O . LEU A 1 190 ? -8.655 -0.200 11.424 1.00 83.69 190 LEU A O 1
ATOM 1456 N N . GLY A 1 191 ? -9.295 1.082 13.153 1.00 85.56 191 GLY A N 1
ATOM 1457 C CA . GLY A 1 191 ? -10.374 1.760 12.431 1.00 85.56 191 GLY A CA 1
ATOM 1458 C C . GLY A 1 191 ? -11.391 0.781 11.843 1.00 85.56 191 GLY A C 1
ATOM 1459 O O . GLY A 1 191 ? -11.987 -0.008 12.572 1.00 85.56 191 GLY A O 1
ATOM 1460 N N . GLU A 1 192 ? -11.577 0.837 10.524 1.00 81.25 192 GLU A N 1
ATOM 1461 C CA . GLU A 1 192 ? -12.511 -0.024 9.783 1.00 81.25 192 GLU A CA 1
ATOM 1462 C C . GLU A 1 192 ? -12.069 -1.495 9.713 1.00 81.25 192 GLU A C 1
ATOM 1464 O O . GLU A 1 192 ? -12.894 -2.366 9.453 1.00 81.25 192 GLU A O 1
ATOM 1469 N N . CYS A 1 193 ? -10.791 -1.787 9.977 1.00 79.31 193 CYS A N 1
ATOM 1470 C CA . CYS A 1 193 ? -10.267 -3.154 10.029 1.00 79.31 193 CYS A CA 1
ATOM 1471 C C . CYS A 1 193 ? -10.344 -3.770 11.434 1.00 79.31 193 CYS A C 1
ATOM 1473 O O . CYS A 1 193 ? -9.950 -4.919 11.615 1.00 79.31 193 CYS A O 1
ATOM 1475 N N . ALA A 1 194 ? -10.818 -3.024 12.439 1.00 84.06 194 ALA A N 1
ATOM 1476 C CA . ALA A 1 194 ? -10.856 -3.515 13.809 1.00 84.06 194 ALA A CA 1
ATOM 1477 C C . ALA A 1 194 ? -11.896 -4.632 13.987 1.00 84.06 194 ALA A C 1
ATOM 1479 O O . ALA A 1 194 ? -13.042 -4.481 13.544 1.00 84.06 194 ALA A O 1
ATOM 1480 N N . PRO A 1 195 ? -11.558 -5.726 14.694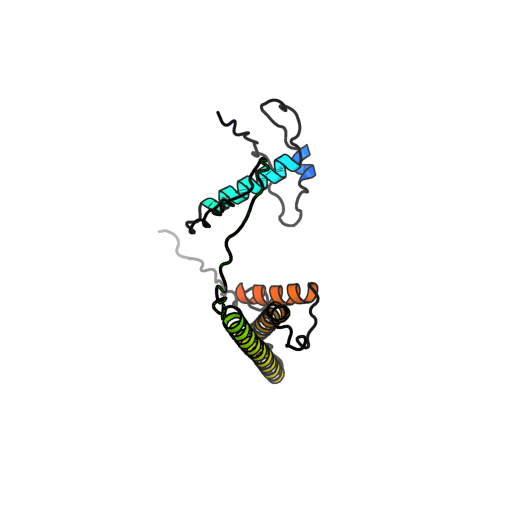 1.00 80.19 195 PRO A N 1
ATOM 1481 C CA . PRO A 1 195 ? -12.529 -6.756 15.011 1.00 80.19 195 PRO A CA 1
ATOM 1482 C C . PRO A 1 195 ? -13.660 -6.163 15.856 1.00 80.19 195 PRO A C 1
ATOM 1484 O O . PRO A 1 195 ? -13.445 -5.324 16.739 1.00 80.19 195 PRO A O 1
ATOM 1487 N N . ALA A 1 196 ? -14.886 -6.623 15.600 1.00 80.44 196 ALA A N 1
ATOM 1488 C CA . ALA A 1 196 ? -16.049 -6.214 16.375 1.00 80.44 196 ALA A CA 1
ATOM 1489 C C . ALA A 1 196 ? -15.789 -6.471 17.868 1.00 80.44 196 ALA A C 1
ATOM 1491 O O . ALA A 1 196 ? -15.528 -7.606 18.278 1.00 80.44 196 ALA A O 1
ATOM 1492 N N . ARG A 1 197 ? -15.842 -5.411 18.689 1.00 74.94 197 ARG A N 1
ATOM 1493 C CA . ARG A 1 197 ? -15.585 -5.538 20.129 1.00 74.94 197 ARG A CA 1
ATOM 1494 C C . ARG A 1 197 ? -16.583 -6.531 20.734 1.00 74.94 197 ARG A C 1
ATOM 1496 O O . ARG A 1 197 ? -17.788 -6.365 20.524 1.00 74.94 197 ARG A O 1
ATOM 1503 N N . PRO A 1 198 ? -16.123 -7.529 21.507 1.00 78.50 198 PRO A N 1
ATOM 1504 C CA . PRO A 1 198 ? -17.032 -8.448 22.168 1.00 78.50 198 PRO A CA 1
ATOM 1505 C C . PRO A 1 198 ? -17.944 -7.664 23.114 1.00 78.50 198 PRO A C 1
ATOM 1507 O O . PRO A 1 198 ? -17.488 -6.816 23.885 1.00 78.50 198 PRO A O 1
ATOM 1510 N N . ALA A 1 199 ? -19.246 -7.941 23.047 1.00 81.94 199 ALA A N 1
ATOM 1511 C CA . ALA A 1 199 ? -20.224 -7.334 23.938 1.00 81.94 199 ALA A CA 1
ATOM 1512 C C . ALA A 1 199 ? -19.991 -7.845 25.368 1.00 81.94 199 ALA A C 1
ATOM 1514 O O . ALA A 1 199 ? -20.433 -8.936 25.731 1.00 81.94 199 ALA A O 1
ATOM 1515 N N . LEU A 1 200 ? -19.274 -7.063 26.178 1.00 81.38 200 LEU A N 1
ATOM 1516 C CA . LEU A 1 200 ? -19.069 -7.363 27.590 1.00 81.38 200 LEU A CA 1
ATOM 1517 C C . LEU A 1 200 ? -20.411 -7.260 28.321 1.00 81.38 200 LEU A C 1
ATOM 1519 O O . LEU A 1 200 ? -21.093 -6.238 28.254 1.00 81.38 200 LEU A O 1
ATOM 1523 N N . ARG A 1 201 ? -20.796 -8.328 29.023 1.00 80.25 201 ARG A N 1
ATOM 1524 C CA . ARG A 1 201 ? -21.970 -8.347 29.901 1.00 80.25 201 ARG A CA 1
ATOM 1525 C C . ARG A 1 201 ? -21.489 -8.354 31.344 1.00 80.25 201 ARG A C 1
ATOM 1527 O O . ARG A 1 201 ? -20.664 -9.185 31.710 1.00 80.25 201 ARG A O 1
ATOM 1534 N N . ILE A 1 202 ? -21.999 -7.428 32.152 1.00 80.19 202 ILE A N 1
ATOM 1535 C CA . ILE A 1 202 ? -21.732 -7.397 33.591 1.00 80.19 202 ILE A CA 1
ATOM 1536 C C . ILE A 1 202 ? -22.530 -8.539 34.224 1.00 80.19 202 ILE A C 1
ATOM 1538 O O . ILE A 1 202 ? -23.758 -8.538 34.171 1.00 80.19 202 ILE A O 1
ATOM 1542 N N . VAL A 1 203 ? -21.834 -9.519 34.799 1.00 81.56 203 VAL A N 1
ATOM 1543 C CA . VAL A 1 203 ? -22.443 -10.565 35.627 1.00 81.56 203 VAL A CA 1
ATOM 1544 C C . VAL A 1 203 ? -22.387 -10.076 37.069 1.00 81.56 203 VAL A C 1
ATOM 1546 O O . VAL A 1 203 ? -21.311 -9.996 37.655 1.00 81.56 203 VAL A O 1
ATOM 1549 N N . THR A 1 204 ? -23.529 -9.687 37.630 1.00 77.81 204 THR A N 1
ATOM 1550 C CA . THR A 1 204 ? -23.634 -9.406 39.065 1.00 77.81 204 THR A CA 1
ATOM 1551 C C . THR A 1 204 ? -23.800 -10.724 39.804 1.00 77.81 204 THR A C 1
ATOM 1553 O O . THR A 1 204 ? -24.824 -11.387 39.647 1.00 77.81 204 THR A O 1
ATOM 1556 N N . ASP A 1 205 ? -22.802 -11.098 40.598 1.00 72.69 205 ASP A N 1
ATOM 1557 C CA . ASP A 1 205 ? -22.887 -12.245 41.496 1.00 72.69 205 ASP A CA 1
ATOM 1558 C C . ASP A 1 205 ? -23.844 -11.887 42.645 1.00 72.69 205 ASP A C 1
ATOM 1560 O O . ASP A 1 205 ? -23.524 -11.077 43.515 1.00 72.69 205 ASP A O 1
ATOM 1564 N N . THR A 1 206 ? -25.071 -12.409 42.615 1.00 66.75 206 THR A N 1
ATOM 1565 C CA . THR A 1 206 ? -26.109 -12.128 43.626 1.00 66.75 206 THR A CA 1
ATOM 1566 C C . THR A 1 206 ? -26.083 -13.119 44.789 1.00 66.75 206 THR A C 1
ATOM 1568 O O . THR A 1 206 ? -27.118 -13.364 45.406 1.00 66.75 206 THR A O 1
ATOM 1571 N N . THR A 1 207 ? -24.927 -13.706 45.100 1.00 64.12 207 THR A N 1
ATOM 1572 C CA . THR A 1 207 ? -24.805 -14.645 46.222 1.00 64.12 207 THR A CA 1
ATOM 1573 C C . THR A 1 207 ? -24.210 -13.915 47.430 1.00 64.12 207 THR A C 1
ATOM 1575 O O . THR A 1 207 ? -23.016 -13.613 47.420 1.00 64.12 207 THR A O 1
ATOM 1578 N N . PRO A 1 208 ? -25.003 -13.573 48.465 1.00 63.94 208 PRO A N 1
ATOM 1579 C CA . PRO A 1 208 ? -24.456 -12.979 49.679 1.00 63.94 208 PRO A CA 1
ATOM 1580 C C . PRO A 1 208 ? -23.570 -13.996 50.423 1.00 63.94 208 PRO A C 1
ATOM 1582 O O . PRO A 1 208 ? -23.894 -15.189 50.429 1.00 63.94 208 PRO A O 1
ATOM 1585 N N . PRO A 1 209 ? -22.463 -13.554 51.052 1.00 69.44 209 PRO A N 1
ATOM 1586 C CA . PRO A 1 209 ? -21.640 -14.431 51.876 1.00 69.44 209 PRO A CA 1
ATOM 1587 C C . PRO A 1 209 ? -22.463 -14.940 53.067 1.00 69.44 209 PRO A C 1
ATOM 1589 O O . PRO A 1 209 ? -23.163 -14.161 53.718 1.00 69.44 209 PRO A O 1
ATOM 1592 N N . SER A 1 210 ? -22.407 -16.257 53.282 1.00 72.06 210 SER A N 1
ATOM 1593 C CA . SER A 1 210 ? -23.039 -16.962 54.408 1.00 72.06 210 SER A CA 1
ATOM 1594 C C . SER A 1 210 ? -22.348 -16.682 55.736 1.00 72.06 210 SER A C 1
ATOM 1596 O O . SER A 1 210 ? -21.118 -16.449 55.719 1.00 72.06 210 SER A O 1
#

Foldseek 3Di:
DDDDQDFDPPDDDDDDPVDDDPLVVVQQVGARCDDPRHRHRDDSVVVVVVVVVVVVVVVPPDPDDDDPDPPPPDDPDDDDDDDDDDDDDDDDDDPDDDDDDDPPVVLVVVLVVLVVLLVVLLVVLVVLVVVQVVVPPDRPLLSVLSSLVSVLVSLVSVVSHPPDDHRPDDNDPVSSVVSVVSNVCLVVCHDPSPDDDPDDDDDDPPDDDD

Secondary structure (DSSP, 8-state):
---------TTPPPPPTTSPPPHHHHHHH----SSTTTTSPPPHHHHHHHHHHHHHHHTTSS----PPP----PPP--------------------------HHHHHHHHHHHHHHHHHHHHHHHHHHHHHHHHTTT---HHHHHHHHHHHHHHHHHGGG-TTSPP-SS--SHHHHHHHHHHHHHHHTT-GGGSPPPP------------